Protein AF-0000000070933003 (afdb_homodimer)

Secondary structure (DSSP, 8-state):
--HHHHHT-HHHHHHHHHHHHHHHHHHH---HHHHHHHHHHHHHHHHHHHHHHHHTT---HHHHHHHHHHHHHHHHHHHHHH-TTTHHHHHHHHHHHHHHHHHHHGGGTT--TTS-HHHHHHHGGGG-SHHHHHHHHHHHHHHHHHHHHHTTSS-HHHHHHHHHHHHHHHHHHHHHHHHHHHHHHHHH--/--HHHHHT-HHHHHHHHHHHHHHHHHHH---HHHHHHHHHHHHHHHHHHHHHHHHTT---HHHHHHHHHHHHHHHHHHHHHH-TTTHHHHHHHHHHHHHHHHHHHGGGTT--TTS-HHHHHHHGGGG-SHHHHHHHHHHHHHHHHHHHHHTTSS-HHHHHHHHHHHHHHHHHHHHHHHHHHHHHHHHH--

Structure (mmCIF, N/CA/C/O backbone):
data_AF-0000000070933003-model_v1
#
loop_
_entity.id
_entity.type
_entity.pdbx_description
1 polymer 'Phosphatidylinositol synthase, putative'
#
loop_
_atom_site.group_PDB
_atom_site.id
_atom_site.type_symbol
_atom_site.label_atom_id
_atom_site.label_alt_id
_atom_site.label_comp_id
_atom_site.label_asym_id
_atom_site.label_entity_id
_atom_site.label_seq_id
_atom_site.pdbx_PDB_ins_code
_atom_site.Cartn_x
_atom_site.Cartn_y
_atom_site.Cartn_z
_atom_site.occupancy
_atom_site.B_iso_or_equiv
_atom_site.auth_seq_id
_atom_site.auth_comp_id
_atom_site.auth_asym_id
_atom_site.auth_atom_id
_atom_site.pdbx_PDB_model_num
ATOM 1 N N . MET A 1 1 ? -12.961 11.555 27.266 1 47.78 1 MET A N 1
ATOM 2 C CA . MET A 1 1 ? -13.016 10.125 26.969 1 47.78 1 MET A CA 1
ATOM 3 C C . MET A 1 1 ? -11.609 9.531 26.891 1 47.78 1 MET A C 1
ATOM 5 O O . MET A 1 1 ? -10.75 10.07 26.188 1 47.78 1 MET A O 1
ATOM 9 N N . SER A 1 2 ? -11.172 8.688 27.844 1 59.06 2 SER A N 1
ATOM 10 C CA . SER A 1 2 ? -9.805 8.203 27.984 1 59.06 2 SER A CA 1
ATOM 11 C C . SER A 1 2 ? -9.297 7.602 26.672 1 59.06 2 SER A C 1
ATOM 13 O O . SER A 1 2 ? -10.078 7.078 25.875 1 59.06 2 SER A O 1
ATOM 15 N N . ARG A 1 3 ? -8.094 7.934 26.094 1 63.53 3 ARG A N 1
ATOM 16 C CA . ARG A 1 3 ? -7.406 7.383 24.922 1 63.53 3 ARG A CA 1
ATOM 17 C C . ARG A 1 3 ? -7.715 5.898 24.766 1 63.53 3 ARG A C 1
ATOM 19 O O . ARG A 1 3 ? -7.969 5.43 23.656 1 63.53 3 ARG A O 1
ATOM 26 N N . LEU A 1 4 ? -7.719 5.266 25.938 1 71.38 4 LEU A N 1
ATOM 27 C CA . LEU A 1 4 ? -7.938 3.824 25.938 1 71.38 4 LEU A CA 1
ATOM 28 C C . LEU A 1 4 ? -9.383 3.494 25.578 1 71.38 4 LEU A C 1
ATOM 30 O O . LEU A 1 4 ? -9.664 2.43 25.031 1 71.38 4 LEU A O 1
ATOM 34 N N . GLY A 1 5 ? -10.078 4.461 25.703 1 86.94 5 GLY A N 1
ATOM 35 C CA . GLY A 1 5 ? -11.492 4.254 25.438 1 86.94 5 GLY A CA 1
ATOM 36 C C . GLY A 1 5 ? -11.805 4.141 23.969 1 86.94 5 GLY A C 1
ATOM 37 O O . GLY A 1 5 ? -12.625 3.312 23.562 1 86.94 5 GLY A O 1
ATOM 38 N N . VAL A 1 6 ? -11.078 4.746 23.109 1 93.06 6 VAL A N 1
ATOM 39 C CA . VAL A 1 6 ? -11.336 4.773 21.672 1 93.06 6 VAL A CA 1
ATOM 40 C C . VAL A 1 6 ? -11.039 3.404 21.062 1 93.06 6 VAL A C 1
ATOM 42 O O . VAL A 1 6 ? -11.75 2.939 20.172 1 93.06 6 VAL A O 1
ATOM 45 N N . PHE A 1 7 ? -10 2.729 21.594 1 95.12 7 PHE A N 1
ATOM 46 C CA . PHE A 1 7 ? -9.57 1.442 21.062 1 95.12 7 PHE A CA 1
ATOM 47 C C . PHE A 1 7 ? -10.648 0.386 21.25 1 95.12 7 PHE A C 1
ATOM 49 O O . PHE A 1 7 ? -10.648 -0.643 20.578 1 95.12 7 PHE A O 1
ATOM 56 N N . PHE A 1 8 ? -11.602 0.748 22.156 1 95.81 8 PHE A N 1
ATOM 57 C CA . PHE A 1 8 ? -12.617 -0.252 22.453 1 95.81 8 PHE A CA 1
ATOM 58 C C . PHE A 1 8 ? -13.992 0.211 21.984 1 95.81 8 PHE A C 1
ATOM 60 O O . PHE A 1 8 ? -15.008 -0.363 22.375 1 95.81 8 PHE A O 1
ATOM 67 N N . TYR A 1 9 ? -13.977 1.26 21.172 1 96.12 9 TYR A N 1
ATOM 68 C CA . TYR A 1 9 ? -15.219 1.628 20.5 1 96.12 9 TYR A CA 1
ATOM 69 C C . TYR A 1 9 ? -15.789 0.45 19.719 1 96.12 9 TYR A C 1
ATOM 71 O O . TYR A 1 9 ? -15.039 -0.365 19.172 1 96.12 9 TYR A O 1
ATOM 79 N N . VAL A 1 10 ? -17.047 0.381 19.656 1 96.62 10 VAL A N 1
ATOM 80 C CA . VAL A 1 10 ? -17.75 -0.721 19 1 96.62 10 VAL A CA 1
ATOM 81 C C . VAL A 1 10 ? -17.266 -0.858 17.562 1 96.62 10 VAL A C 1
ATOM 83 O O . VAL A 1 10 ? -16.891 -1.949 17.125 1 96.62 10 VAL A O 1
ATOM 86 N N . PRO A 1 11 ? -17.25 0.186 16.766 1 96.75 11 PRO A N 1
ATOM 87 C CA . PRO A 1 11 ? -16.766 0.044 15.383 1 96.75 11 PRO A CA 1
ATOM 88 C C . PRO A 1 11 ? -15.336 -0.489 15.305 1 96.75 11 PRO A C 1
ATOM 90 O O . PRO A 1 11 ? -15.008 -1.243 14.383 1 96.75 11 PRO A O 1
ATOM 93 N N . ASN A 1 12 ? -14.492 -0.089 16.25 1 97.56 12 ASN A N 1
ATOM 94 C CA . ASN A 1 12 ? -13.117 -0.574 16.25 1 97.56 12 ASN A CA 1
ATOM 95 C C . ASN A 1 12 ? -13.047 -2.064 16.562 1 97.56 12 ASN A C 1
ATOM 97 O O . ASN A 1 12 ? -12.242 -2.793 15.977 1 97.56 12 ASN A O 1
ATOM 101 N N . VAL A 1 13 ? -13.828 -2.486 17.469 1 97.81 13 VAL A N 1
ATOM 102 C CA . VAL A 1 13 ? -13.898 -3.904 17.812 1 97.81 13 VAL A CA 1
ATOM 103 C C . VAL A 1 13 ? -14.344 -4.707 16.578 1 97.81 13 VAL A C 1
ATOM 105 O O . VAL A 1 13 ? -13.82 -5.793 16.328 1 97.81 13 VAL A O 1
ATOM 108 N N . ILE A 1 14 ? -15.289 -4.199 15.867 1 98 14 ILE A N 1
ATOM 109 C CA . ILE A 1 14 ? -15.727 -4.844 14.641 1 98 14 ILE A CA 1
ATOM 110 C C . ILE A 1 14 ? -14.57 -4.895 13.641 1 98 14 ILE A C 1
ATOM 112 O O . ILE A 1 14 ? -14.383 -5.902 12.953 1 98 14 ILE A O 1
ATOM 116 N N . GLY A 1 15 ? -13.805 -3.83 13.594 1 97.94 15 GLY A N 1
ATOM 117 C CA . GLY A 1 15 ? -12.609 -3.83 12.766 1 97.94 15 GLY A CA 1
ATOM 118 C C . GLY A 1 15 ? -11.617 -4.914 13.148 1 97.94 15 GLY A C 1
ATOM 119 O O . GLY A 1 15 ? -11.086 -5.605 12.281 1 97.94 15 GLY A O 1
ATOM 120 N N . TYR A 1 16 ? -11.43 -5.02 14.469 1 98.12 16 TYR A N 1
ATOM 121 C CA . TYR A 1 16 ? -10.547 -6.078 14.945 1 98.12 16 TYR A CA 1
ATOM 122 C C . TYR A 1 16 ? -11.078 -7.453 14.555 1 98.12 16 TYR A C 1
ATOM 124 O O . TYR A 1 16 ? -10.312 -8.336 14.172 1 98.12 16 TYR A O 1
ATOM 132 N N . LEU A 1 17 ? -12.32 -7.598 14.656 1 98.06 17 LEU A N 1
ATOM 133 C CA . LEU A 1 17 ? -12.938 -8.859 14.258 1 98.06 17 LEU A CA 1
ATOM 134 C C . LEU A 1 17 ? -12.703 -9.141 12.781 1 98.06 17 LEU A C 1
ATOM 136 O O . LEU A 1 17 ? -12.398 -10.273 12.398 1 98.06 17 LEU A O 1
ATOM 140 N N . ARG A 1 18 ? -12.867 -8.117 11.945 1 98.25 18 ARG A N 1
ATOM 141 C CA . ARG A 1 18 ? -12.594 -8.273 10.523 1 98.25 18 ARG A CA 1
ATOM 142 C C . ARG A 1 18 ? -11.156 -8.734 10.281 1 98.25 18 ARG A C 1
ATOM 144 O O . ARG A 1 18 ? -10.914 -9.609 9.453 1 98.25 18 ARG A O 1
ATOM 151 N N . MET A 1 19 ? -10.234 -8.203 10.984 1 98.19 19 MET A N 1
ATOM 152 C CA . MET A 1 19 ? -8.836 -8.594 10.867 1 98.19 19 MET A CA 1
ATOM 153 C C . MET A 1 19 ? -8.648 -10.055 11.242 1 98.19 19 MET A C 1
ATOM 155 O O . MET A 1 19 ? -7.906 -10.781 10.57 1 98.19 19 MET A O 1
ATOM 159 N N . VAL A 1 20 ? -9.258 -10.453 12.273 1 98.06 20 VAL A N 1
ATOM 160 C CA . VAL A 1 20 ? -9.172 -11.836 12.734 1 98.06 20 VAL A CA 1
ATOM 161 C C . VAL A 1 20 ? -9.766 -12.773 11.68 1 98.06 20 VAL A C 1
ATOM 163 O O . VAL A 1 20 ? -9.195 -13.82 11.383 1 98.06 20 VAL A O 1
ATOM 166 N N . ILE A 1 21 ? -10.883 -12.445 11.148 1 98 21 ILE A N 1
ATOM 167 C CA . ILE A 1 21 ? -11.539 -13.25 10.125 1 98 21 ILE A CA 1
ATOM 168 C C . ILE A 1 21 ? -10.625 -13.391 8.914 1 98 21 ILE A C 1
ATOM 170 O O . ILE A 1 21 ? -10.438 -14.492 8.391 1 98 21 ILE A O 1
ATOM 174 N N . ILE A 1 22 ? -10.055 -12.297 8.5 1 97.44 22 ILE A N 1
ATOM 175 C CA . ILE A 1 22 ? -9.18 -12.312 7.34 1 97.44 22 ILE A CA 1
ATOM 176 C C . ILE A 1 22 ? -7.957 -13.18 7.625 1 97.44 22 ILE A C 1
ATOM 178 O O . ILE A 1 22 ? -7.547 -13.984 6.785 1 97.44 22 ILE A O 1
ATOM 182 N N . ALA A 1 23 ? -7.379 -13.016 8.812 1 97.5 23 ALA A N 1
ATOM 183 C CA . ALA A 1 23 ? -6.219 -13.812 9.188 1 97.5 23 ALA A CA 1
ATOM 184 C C . ALA A 1 23 ? -6.566 -15.305 9.219 1 97.5 23 ALA A C 1
ATOM 186 O O . ALA A 1 23 ? -5.82 -16.125 8.688 1 97.5 23 ALA A O 1
ATOM 187 N N . ALA A 1 24 ? -7.664 -15.625 9.781 1 97.19 24 ALA A N 1
ATOM 188 C CA . ALA A 1 24 ? -8.117 -17.016 9.836 1 97.19 24 ALA A CA 1
ATOM 189 C C . ALA A 1 24 ? -8.383 -17.562 8.438 1 97.19 24 ALA A C 1
ATOM 191 O O . ALA A 1 24 ? -8.008 -18.688 8.125 1 97.19 24 ALA A O 1
ATOM 192 N N . ASP A 1 25 ? -9.055 -16.734 7.707 1 96.44 25 ASP A N 1
ATOM 193 C CA . ASP A 1 25 ? -9.336 -17.094 6.316 1 96.44 25 ASP A CA 1
ATOM 194 C C . ASP A 1 25 ? -8.055 -17.438 5.566 1 96.44 25 ASP A C 1
ATOM 196 O O . ASP A 1 25 ? -7.969 -18.484 4.918 1 96.44 25 ASP A O 1
ATOM 200 N N . TRP A 1 26 ? -7.074 -16.703 5.77 1 96.06 26 TRP A N 1
ATOM 201 C CA . TRP A 1 26 ? -5.836 -16.797 5.004 1 96.06 26 TRP A CA 1
ATOM 202 C C . TRP A 1 26 ? -4.969 -17.938 5.523 1 96.06 26 TRP A C 1
ATOM 204 O O . TRP A 1 26 ? -4.285 -18.609 4.746 1 96.06 26 TRP A O 1
ATOM 214 N N . LEU A 1 27 ? -4.961 -18.234 6.832 1 95.81 27 LEU A N 1
ATOM 215 C CA . LEU A 1 27 ? -4.004 -19.156 7.434 1 95.81 27 LEU A CA 1
ATOM 216 C C . LEU A 1 27 ? -4.613 -20.547 7.59 1 95.81 27 LEU A C 1
ATOM 218 O O . LEU A 1 27 ? -3.896 -21.547 7.574 1 95.81 27 LEU A O 1
ATOM 222 N N . LEU A 1 28 ? -5.922 -20.609 7.676 1 95.44 28 LEU A N 1
ATOM 223 C CA . LEU A 1 28 ? -6.504 -21.859 8.141 1 95.44 28 LEU A CA 1
ATOM 224 C C . LEU A 1 28 ? -7.445 -22.453 7.09 1 95.44 28 LEU A C 1
ATOM 226 O O . LEU A 1 28 ? -7.641 -23.672 7.031 1 95.44 28 LEU A O 1
ATOM 230 N N . VAL A 1 29 ? -8.039 -21.609 6.305 1 93.81 29 VAL A N 1
ATOM 231 C CA . VAL A 1 29 ? -9.062 -22.094 5.379 1 93.81 29 VAL A CA 1
ATOM 232 C C . VAL A 1 29 ? -8.398 -22.578 4.09 1 93.81 29 VAL A C 1
ATOM 234 O O . VAL A 1 29 ? -7.648 -21.844 3.449 1 93.81 29 VAL A O 1
ATOM 237 N N . LYS A 1 30 ? -8.719 -23.828 3.744 1 94.56 30 LYS A N 1
ATOM 238 C CA . LYS A 1 30 ? -8.164 -24.422 2.531 1 94.56 30 LYS A CA 1
ATOM 239 C C . LYS A 1 30 ? -9.219 -24.516 1.435 1 94.56 30 LYS A C 1
ATOM 241 O O . LYS A 1 30 ? -8.898 -24.438 0.247 1 94.56 30 LYS A O 1
ATOM 246 N N . ASP A 1 31 ? -10.516 -24.594 1.855 1 97.12 31 ASP A N 1
ATOM 247 C CA . ASP A 1 31 ? -11.633 -24.703 0.917 1 97.12 31 ASP A CA 1
ATOM 248 C C . ASP A 1 31 ? -11.93 -23.344 0.27 1 97.12 31 ASP A C 1
ATOM 250 O O . ASP A 1 31 ? -12.156 -22.359 0.966 1 97.12 31 ASP A O 1
ATOM 254 N N . ASP A 1 32 ? -11.969 -23.344 -1.069 1 97.44 32 ASP A N 1
ATOM 255 C CA . ASP A 1 32 ? -12.133 -22.094 -1.814 1 97.44 32 ASP A CA 1
ATOM 256 C C . ASP A 1 32 ? -13.484 -21.453 -1.528 1 97.44 32 ASP A C 1
ATOM 258 O O . ASP A 1 32 ? -13.602 -20.234 -1.468 1 97.44 32 ASP A O 1
ATOM 262 N N . VAL A 1 33 ? -14.508 -22.25 -1.438 1 97.88 33 VAL A N 1
ATOM 263 C CA . VAL A 1 33 ? -15.844 -21.719 -1.194 1 97.88 33 VAL A CA 1
ATOM 264 C C . VAL A 1 33 ? -15.883 -21.016 0.162 1 97.88 33 VAL A C 1
ATOM 266 O O . VAL A 1 33 ? -16.344 -19.875 0.267 1 97.88 33 VAL A O 1
ATOM 269 N N . TRP A 1 34 ? -15.375 -21.672 1.147 1 97.81 34 TRP A N 1
ATOM 270 C CA . TRP A 1 34 ? -15.367 -21.078 2.48 1 97.81 34 TRP A CA 1
ATOM 271 C C . TRP A 1 34 ? -14.461 -19.844 2.523 1 97.81 34 TRP A C 1
ATOM 273 O O . TRP A 1 34 ? -14.75 -18.891 3.24 1 97.81 34 TRP A O 1
ATOM 283 N N . PHE A 1 35 ? -13.367 -19.922 1.818 1 98.12 35 PHE A N 1
ATOM 284 C CA . PHE A 1 35 ? -12.5 -18.75 1.7 1 98.12 35 PHE A CA 1
ATOM 285 C C . PHE A 1 35 ? -13.273 -17.562 1.153 1 98.12 35 PHE A C 1
ATOM 287 O O . PHE A 1 35 ? -13.234 -16.469 1.731 1 98.12 35 PHE A O 1
ATOM 294 N N . ALA A 1 36 ? -13.977 -17.781 0.109 1 98.12 36 ALA A N 1
ATOM 295 C CA . ALA A 1 36 ? -14.742 -16.719 -0.529 1 98.12 36 ALA A CA 1
ATOM 296 C C . ALA A 1 36 ? -15.828 -16.188 0.405 1 98.12 36 ALA A C 1
ATOM 298 O O . ALA A 1 36 ? -16.047 -14.969 0.488 1 98.12 36 ALA A O 1
ATOM 299 N N . VAL A 1 37 ? -16.469 -17.047 1.08 1 97.81 37 VAL A N 1
ATOM 300 C CA . VAL A 1 37 ? -17.562 -16.672 1.973 1 97.81 37 VAL A CA 1
ATOM 301 C C . VAL A 1 37 ? -17.016 -15.82 3.121 1 97.81 37 VAL A C 1
ATOM 303 O O . VAL A 1 37 ? -17.578 -14.766 3.438 1 97.81 37 VAL A O 1
ATOM 306 N N . LEU A 1 38 ? -15.961 -16.281 3.721 1 97.75 38 LEU A N 1
ATOM 307 C CA . LEU A 1 38 ? -15.391 -15.555 4.848 1 97.75 38 LEU A CA 1
ATOM 308 C C . LEU A 1 38 ? -14.891 -14.18 4.406 1 97.75 38 LEU A C 1
ATOM 310 O O . LEU A 1 38 ? -15.062 -13.188 5.129 1 97.75 38 LEU A O 1
ATOM 314 N N . PHE A 1 39 ? -14.25 -14.172 3.262 1 97.75 39 PHE A N 1
ATOM 315 C CA . PHE A 1 39 ? -13.812 -12.875 2.752 1 97.75 39 PHE A CA 1
ATOM 316 C C . PHE A 1 39 ? -15 -11.953 2.531 1 97.75 39 PHE A C 1
ATOM 318 O O . PHE A 1 39 ? -14.961 -10.773 2.904 1 97.75 39 PHE A O 1
ATOM 325 N N . PHE A 1 40 ? -16.016 -12.492 1.953 1 97.31 40 PHE A N 1
ATOM 326 C CA . PHE A 1 40 ? -17.25 -11.734 1.702 1 97.31 40 PHE A CA 1
ATOM 327 C C . PHE A 1 40 ? -17.828 -11.203 3.006 1 97.31 40 PHE A C 1
ATOM 329 O O . PHE A 1 40 ? -18.203 -10.031 3.084 1 97.31 40 PHE A O 1
ATOM 336 N N . VAL A 1 41 ? -17.875 -12.016 3.988 1 97.25 41 VAL A N 1
ATOM 337 C CA . VAL A 1 41 ? -18.391 -11.633 5.297 1 97.25 41 VAL A CA 1
ATOM 338 C C . VAL A 1 41 ? -17.547 -10.508 5.879 1 97.25 41 VAL A C 1
ATOM 340 O O . VAL A 1 41 ? -18.078 -9.547 6.445 1 97.25 41 VAL A O 1
ATOM 343 N N . SER A 1 42 ? -16.281 -10.633 5.773 1 96.94 42 SER A N 1
ATOM 344 C CA . SER A 1 42 ? -15.383 -9.602 6.297 1 96.94 42 SER A CA 1
ATOM 345 C C . SER A 1 42 ? -15.656 -8.25 5.637 1 96.94 42 SER A C 1
ATOM 347 O O . SER A 1 42 ? -15.617 -7.211 6.297 1 96.94 42 SER A O 1
ATOM 349 N N . VAL A 1 43 ? -15.93 -8.266 4.367 1 95.5 43 VAL A N 1
ATOM 350 C CA . VAL A 1 43 ? -16.203 -7.031 3.637 1 95.5 43 VAL A CA 1
ATOM 351 C C . VAL A 1 43 ? -17.547 -6.449 4.098 1 95.5 43 VAL A C 1
ATOM 353 O O . VAL A 1 43 ? -17.672 -5.234 4.258 1 95.5 43 VAL A O 1
ATOM 356 N N . LEU A 1 44 ? -18.484 -7.266 4.312 1 94.81 44 LEU A N 1
ATOM 357 C CA . LEU A 1 44 ? -19.797 -6.805 4.766 1 94.81 44 LEU A CA 1
ATOM 358 C C . LEU A 1 44 ? -19.703 -6.156 6.145 1 94.81 44 LEU A C 1
ATOM 360 O O . LEU A 1 44 ? -20.406 -5.184 6.426 1 94.81 44 LEU A O 1
ATOM 364 N N . LEU A 1 45 ? -18.859 -6.723 6.953 1 95.94 45 LEU A N 1
ATOM 365 C CA . LEU A 1 45 ? -18.672 -6.188 8.297 1 95.94 45 LEU A CA 1
ATOM 366 C C . LEU A 1 45 ? -18.125 -4.762 8.242 1 95.94 45 LEU A C 1
ATOM 368 O O . LEU A 1 45 ? -18.25 -4.012 9.211 1 95.94 45 LEU A O 1
ATOM 372 N N . ASP A 1 46 ? -17.469 -4.406 7.152 1 94.5 46 ASP A N 1
ATOM 373 C CA . ASP A 1 46 ? -17.031 -3.029 6.949 1 94.5 46 ASP A CA 1
ATOM 374 C C . ASP A 1 46 ? -18.203 -2.061 6.973 1 94.5 46 ASP A C 1
ATOM 376 O O . ASP A 1 46 ? -18.125 -0.984 7.566 1 94.5 46 ASP A O 1
ATOM 380 N N . GLY A 1 47 ? -19.312 -2.432 6.355 1 92.31 47 GLY A N 1
ATOM 381 C CA . GLY A 1 47 ? -20.531 -1.624 6.395 1 92.31 47 GLY A CA 1
ATOM 382 C C . GLY A 1 47 ? -21.125 -1.524 7.781 1 92.31 47 GLY A C 1
ATOM 383 O O . GLY A 1 47 ? -21.656 -0.475 8.164 1 92.31 47 GLY A O 1
ATOM 384 N N . VAL A 1 48 ? -20.969 -2.562 8.508 1 94.5 48 VAL A N 1
ATOM 385 C CA . VAL A 1 48 ? -21.531 -2.619 9.852 1 94.5 48 VAL A CA 1
ATOM 386 C C . VAL A 1 48 ? -20.75 -1.703 10.781 1 94.5 48 VAL A C 1
ATOM 388 O O . VAL A 1 48 ? -21.328 -0.991 11.602 1 94.5 48 VAL A O 1
ATOM 391 N N . ASP A 1 49 ? -19.469 -1.748 10.633 1 93.62 49 ASP A N 1
ATOM 392 C CA . ASP A 1 49 ? -18.688 -0.911 11.547 1 93.62 49 ASP A CA 1
ATOM 393 C C . ASP A 1 49 ? -18.891 0.571 11.234 1 93.62 49 ASP A C 1
ATOM 395 O O . ASP A 1 49 ? -18.828 1.412 12.133 1 93.62 49 ASP A O 1
ATOM 399 N N . GLY A 1 50 ? -19.062 0.875 9.977 1 90.75 50 GLY A N 1
ATOM 400 C CA . GLY A 1 50 ? -19.422 2.244 9.648 1 90.75 50 GLY A CA 1
ATOM 401 C C . GLY A 1 50 ? -20.75 2.674 10.234 1 90.75 50 GLY A C 1
ATOM 402 O O . GLY A 1 50 ? -20.875 3.781 10.758 1 90.75 50 GLY A O 1
ATOM 403 N N . TRP A 1 51 ? -21.656 1.789 10.086 1 92.62 51 TRP A N 1
ATOM 404 C CA . TRP A 1 51 ? -22.969 2.061 10.664 1 92.62 51 TRP A CA 1
ATOM 405 C C . TRP A 1 51 ? -22.875 2.23 12.172 1 92.62 51 TRP A C 1
ATOM 407 O O . TRP A 1 51 ? -23.453 3.158 12.742 1 92.62 51 TRP A O 1
ATOM 417 N N . ALA A 1 52 ? -22.172 1.366 12.82 1 94.94 52 ALA A N 1
ATOM 418 C CA . ALA A 1 52 ? -22.016 1.401 14.273 1 94.94 52 ALA A CA 1
ATOM 419 C C . ALA A 1 52 ? -21.344 2.697 14.719 1 94.94 52 ALA A C 1
ATOM 421 O O . ALA A 1 52 ? -21.719 3.273 15.742 1 94.94 52 ALA A O 1
ATOM 422 N N . ALA A 1 53 ? -20.328 3.135 13.984 1 93.19 53 ALA A N 1
ATOM 423 C CA . ALA A 1 53 ? -19.625 4.375 14.312 1 93.19 53 ALA A CA 1
ATOM 424 C C . ALA A 1 53 ? -20.594 5.555 14.367 1 93.19 53 ALA A C 1
ATOM 426 O O . ALA A 1 53 ? -20.547 6.363 15.297 1 93.19 53 ALA A O 1
ATOM 427 N N . ARG A 1 54 ? -21.484 5.598 13.406 1 92.06 54 ARG A N 1
ATOM 428 C CA . ARG A 1 54 ? -22.453 6.695 13.328 1 92.06 54 ARG A CA 1
ATOM 429 C C . ARG A 1 54 ? -23.562 6.527 14.352 1 92.06 54 ARG A C 1
ATOM 431 O O . ARG A 1 54 ? -23.938 7.484 15.031 1 92.06 54 ARG A O 1
ATOM 438 N N . HIS A 1 55 ? -24.031 5.359 14.469 1 95.38 55 HIS A N 1
ATOM 439 C CA . HIS A 1 55 ? -25.156 5.078 15.352 1 95.38 55 HIS A CA 1
ATOM 440 C C . HIS A 1 55 ? -24.797 5.348 16.812 1 95.38 55 HIS A C 1
ATOM 442 O O . HIS A 1 55 ? -25.594 5.922 17.547 1 95.38 55 HIS A O 1
ATOM 448 N N . PHE A 1 56 ? -23.609 4.98 17.234 1 96.25 56 PHE A N 1
ATOM 449 C CA . PHE A 1 56 ? -23.188 5.133 18.625 1 96.25 56 PHE A CA 1
ATOM 450 C C . PHE A 1 56 ? -22.391 6.418 18.812 1 96.25 56 PHE A C 1
ATOM 452 O O . PHE A 1 56 ? -21.875 6.68 19.906 1 96.25 56 PHE A O 1
ATOM 459 N N . ARG A 1 57 ? -22.25 7.223 17.766 1 95.56 57 ARG A N 1
ATOM 460 C CA . ARG A 1 57 ? -21.484 8.469 17.797 1 95.56 57 ARG A CA 1
ATOM 461 C C . ARG A 1 57 ? -20.047 8.227 18.25 1 95.56 57 ARG A C 1
ATOM 463 O O . ARG A 1 57 ? -19.531 8.945 19.109 1 95.56 57 ARG A O 1
ATOM 470 N N . GLN A 1 58 ? -19.516 7.168 17.781 1 95.12 58 GLN A N 1
ATOM 471 C CA . GLN A 1 58 ? -18.156 6.766 18.094 1 95.12 58 GLN A CA 1
ATOM 472 C C . GLN A 1 58 ? -17.234 6.934 16.891 1 95.12 58 GLN A C 1
ATOM 474 O O . GLN A 1 58 ? -16.469 6.027 16.547 1 95.12 58 GLN A O 1
ATOM 479 N N . VAL A 1 59 ? -17.375 8.086 16.219 1 92.69 59 VAL A N 1
ATOM 480 C CA . VAL A 1 59 ? -16.516 8.406 15.086 1 92.69 59 VAL A CA 1
ATOM 481 C C . VAL A 1 59 ? -15.18 8.953 15.594 1 92.69 59 VAL A C 1
ATOM 483 O O . VAL A 1 59 ? -15.156 9.844 16.438 1 92.69 59 VAL A O 1
ATOM 486 N N . SER A 1 60 ? -14.078 8.344 15.18 1 94.06 60 SER A N 1
ATOM 487 C CA . SER A 1 60 ? -12.758 8.758 15.625 1 94.06 60 SER A CA 1
ATOM 488 C C . SER A 1 60 ? -11.742 8.695 14.484 1 94.06 60 SER A C 1
ATOM 490 O O . SER A 1 60 ? -11.977 8.031 13.477 1 94.06 60 SER A O 1
ATOM 492 N N . ALA A 1 61 ? -10.641 9.414 14.656 1 95.5 61 ALA A N 1
ATOM 493 C CA . ALA A 1 61 ? -9.562 9.391 13.672 1 95.5 61 ALA A CA 1
ATOM 494 C C . ALA A 1 61 ? -8.922 8.008 13.594 1 95.5 61 ALA A C 1
ATOM 496 O O . ALA A 1 61 ? -8.594 7.535 12.5 1 95.5 61 ALA A O 1
ATOM 497 N N . PHE A 1 62 ? -8.742 7.391 14.719 1 96.44 62 PHE A N 1
ATOM 498 C CA . PHE A 1 62 ? -8.172 6.047 14.742 1 96.44 62 PHE A CA 1
ATOM 499 C C . PHE A 1 62 ? -9.055 5.07 13.977 1 96.44 62 PHE A C 1
ATOM 501 O O . PHE A 1 62 ? -8.562 4.293 13.156 1 96.44 62 PHE A O 1
ATOM 508 N N . GLY A 1 63 ? -10.297 5.129 14.32 1 95.25 63 GLY A N 1
ATOM 509 C CA . GLY A 1 63 ? -11.227 4.234 13.648 1 95.25 63 GLY A CA 1
ATOM 510 C C . GLY A 1 63 ? -11.258 4.422 12.141 1 95.25 63 GLY A C 1
ATOM 511 O O . GLY A 1 63 ? -11.336 3.447 11.391 1 95.25 63 GLY A O 1
ATOM 512 N N . ALA A 1 64 ? -11.203 5.645 11.688 1 94.56 64 ALA A N 1
ATOM 513 C CA . ALA A 1 64 ? -11.195 5.949 10.258 1 94.56 64 ALA A CA 1
ATOM 514 C C . ALA A 1 64 ? -9.953 5.367 9.586 1 94.56 64 ALA A C 1
ATOM 516 O O . ALA A 1 64 ? -10.047 4.758 8.516 1 94.56 64 ALA A O 1
ATOM 517 N N . LEU A 1 65 ? -8.867 5.543 10.211 1 96.62 65 LEU A N 1
ATOM 518 C CA . LEU A 1 65 ? -7.621 4.996 9.68 1 96.62 65 LEU A CA 1
ATOM 519 C C . LEU A 1 65 ? -7.648 3.473 9.688 1 96.62 65 LEU A C 1
ATOM 521 O O . LEU A 1 65 ? -7.262 2.834 8.711 1 96.62 65 LEU A O 1
ATOM 525 N N . LEU A 1 66 ? -8.078 2.908 10.797 1 96.81 66 LEU A N 1
ATOM 526 C CA . LEU A 1 66 ? -8.148 1.459 10.945 1 96.81 66 LEU A CA 1
ATOM 527 C C . LEU A 1 66 ? -9.016 0.844 9.852 1 96.81 66 LEU A C 1
ATOM 529 O O . LEU A 1 66 ? -8.617 -0.138 9.219 1 96.81 66 LEU A O 1
ATOM 533 N N . ASP A 1 67 ? -10.102 1.478 9.641 1 96 67 ASP A N 1
ATOM 534 C CA . ASP A 1 67 ? -11.078 0.985 8.672 1 96 67 ASP A CA 1
ATOM 535 C C . ASP A 1 67 ? -10.461 0.904 7.273 1 96 67 ASP A C 1
ATOM 537 O O . ASP A 1 67 ? -10.492 -0.153 6.641 1 96 67 ASP A O 1
ATOM 541 N N . VAL A 1 68 ? -9.875 1.917 6.859 1 96.5 68 VAL A N 1
ATOM 542 C CA . VAL A 1 68 ? -9.336 1.977 5.504 1 96.5 68 VAL A CA 1
ATOM 543 C C . VAL A 1 68 ? -8.117 1.062 5.391 1 96.5 68 VAL A C 1
ATOM 545 O O . VAL A 1 68 ? -7.914 0.417 4.359 1 96.5 68 VAL A O 1
ATOM 548 N N . THR A 1 69 ? -7.32 0.961 6.402 1 97.94 69 THR A N 1
ATOM 549 C CA . THR A 1 69 ? -6.129 0.119 6.391 1 97.94 69 THR A CA 1
ATOM 550 C C . THR A 1 69 ? -6.512 -1.354 6.262 1 97.94 69 THR A C 1
ATOM 552 O O . THR A 1 69 ? -5.883 -2.1 5.508 1 97.94 69 THR A O 1
ATOM 555 N N . ILE A 1 70 ? -7.508 -1.742 6.992 1 98.12 70 ILE A N 1
ATOM 556 C CA . ILE A 1 70 ? -7.969 -3.125 6.918 1 98.12 70 ILE A CA 1
ATOM 557 C C . ILE A 1 70 ? -8.477 -3.424 5.512 1 98.12 70 ILE A C 1
ATOM 559 O O . ILE A 1 70 ? -8.148 -4.465 4.934 1 98.12 70 ILE A O 1
ATOM 563 N N . ASP A 1 71 ? -9.227 -2.498 4.965 1 97.81 71 ASP A N 1
ATOM 564 C CA . ASP A 1 71 ? -9.781 -2.686 3.629 1 97.81 71 ASP A CA 1
ATOM 565 C C . ASP A 1 71 ? -8.68 -2.799 2.58 1 97.81 71 ASP A C 1
ATOM 567 O O . ASP A 1 71 ? -8.68 -3.725 1.767 1 97.81 71 ASP A O 1
ATOM 571 N N . LEU A 1 72 ? -7.762 -1.879 2.639 1 98.38 72 LEU A N 1
ATOM 572 C CA . LEU A 1 72 ? -6.676 -1.858 1.666 1 98.38 72 LEU A CA 1
ATOM 573 C C . LEU A 1 72 ? -5.781 -3.084 1.823 1 98.38 72 LEU A C 1
ATOM 575 O O . LEU A 1 72 ? -5.348 -3.672 0.83 1 98.38 72 LEU A O 1
ATOM 579 N N . GLY A 1 73 ? -5.5 -3.441 3.051 1 98.38 73 GLY A N 1
ATOM 580 C CA . GLY A 1 73 ? -4.684 -4.617 3.303 1 98.38 73 GLY A CA 1
ATOM 581 C C . GLY A 1 73 ? -5.324 -5.902 2.818 1 98.38 73 GLY A C 1
ATOM 582 O O . GLY A 1 73 ? -4.672 -6.719 2.158 1 98.38 73 GLY A O 1
ATOM 583 N N . ALA A 1 74 ? -6.547 -6.09 3.162 1 98.12 74 ALA A N 1
ATOM 584 C CA . ALA A 1 74 ? -7.262 -7.293 2.752 1 98.12 74 ALA A CA 1
ATOM 585 C C . ALA A 1 74 ? -7.332 -7.398 1.23 1 98.12 74 ALA A C 1
ATOM 587 O O . ALA A 1 74 ? -7.113 -8.477 0.665 1 98.12 74 ALA A O 1
ATOM 588 N N . ARG A 1 75 ? -7.617 -6.289 0.606 1 98.12 75 ARG A N 1
ATOM 589 C CA . ARG A 1 75 ? -7.707 -6.297 -0.851 1 98.12 75 ARG A CA 1
ATOM 590 C C . ARG A 1 75 ? -6.336 -6.523 -1.482 1 98.12 75 ARG A C 1
ATOM 592 O O . ARG A 1 75 ? -6.227 -7.211 -2.502 1 98.12 75 ARG A O 1
ATOM 599 N N . ALA A 1 76 ? -5.316 -5.934 -0.892 1 98.56 76 ALA A N 1
ATOM 600 C CA . ALA A 1 76 ? -3.965 -6.168 -1.397 1 98.56 76 ALA A CA 1
ATOM 601 C C . ALA A 1 76 ? -3.611 -7.652 -1.356 1 98.56 76 ALA A C 1
ATOM 603 O O . ALA A 1 76 ? -3.02 -8.18 -2.299 1 98.56 76 ALA A O 1
ATOM 604 N N . MET A 1 77 ? -3.955 -8.258 -0.294 1 98.25 77 MET A N 1
ATOM 605 C CA . MET A 1 77 ? -3.697 -9.688 -0.151 1 98.25 77 MET A CA 1
ATOM 606 C C . MET A 1 77 ? -4.473 -10.484 -1.194 1 98.25 77 MET A C 1
ATOM 608 O O . MET A 1 77 ? -3.922 -11.391 -1.822 1 98.25 77 MET A O 1
ATOM 612 N N . LEU A 1 78 ? -5.676 -10.109 -1.383 1 98.31 78 LEU A N 1
ATOM 613 C CA . LEU A 1 78 ? -6.492 -10.852 -2.338 1 98.31 78 LEU A CA 1
ATOM 614 C C . LEU A 1 78 ? -6.016 -10.609 -3.766 1 98.31 78 LEU A C 1
ATOM 616 O O . LEU A 1 78 ? -5.953 -11.539 -4.57 1 98.31 78 LEU A O 1
ATOM 620 N N . TRP A 1 79 ? -5.672 -9.391 -4.113 1 98.38 79 TRP A N 1
ATOM 621 C CA . TRP A 1 79 ? -5.121 -9.078 -5.43 1 98.38 79 TRP A CA 1
ATOM 622 C C . TRP A 1 79 ? -3.865 -9.898 -5.699 1 98.38 79 TRP A C 1
ATOM 624 O O . TRP A 1 79 ? -3.693 -10.438 -6.797 1 98.38 79 TRP A O 1
ATOM 634 N N . SER A 1 80 ? -3.012 -9.945 -4.68 1 97.62 80 SER A N 1
ATOM 635 C CA . SER A 1 80 ? -1.775 -10.703 -4.82 1 97.62 80 SER A CA 1
ATOM 636 C C . SER A 1 80 ? -2.061 -12.18 -5.082 1 97.62 80 SER A C 1
ATOM 638 O O . SER A 1 80 ? -1.318 -12.844 -5.809 1 97.62 80 SER A O 1
ATOM 640 N N . LEU A 1 81 ? -3.107 -12.664 -4.539 1 96.19 81 LEU A N 1
ATOM 641 C CA . LEU A 1 81 ? -3.459 -14.07 -4.684 1 96.19 81 LEU A CA 1
ATOM 642 C C . LEU A 1 81 ? -4.047 -14.352 -6.062 1 96.19 81 LEU A C 1
ATOM 644 O O . LEU A 1 81 ? -3.67 -15.32 -6.719 1 96.19 81 LEU A O 1
ATOM 648 N N . VAL A 1 82 ? -4.934 -13.508 -6.539 1 96.19 82 VAL A N 1
ATOM 649 C CA . VAL A 1 82 ? -5.691 -13.812 -7.75 1 96.19 82 VAL A CA 1
ATOM 650 C C . VAL A 1 82 ? -4.902 -13.375 -8.984 1 96.19 82 VAL A C 1
ATOM 652 O O . VAL A 1 82 ? -5.086 -13.922 -10.07 1 96.19 82 VAL A O 1
ATOM 655 N N . TRP A 1 83 ? -4.16 -12.352 -8.828 1 96.5 83 TRP A N 1
ATOM 656 C CA . TRP A 1 83 ? -3.373 -11.836 -9.938 1 96.5 83 TRP A CA 1
ATOM 657 C C . TRP A 1 83 ? -1.952 -11.5 -9.5 1 96.5 83 TRP A C 1
ATOM 659 O O . TRP A 1 83 ? -1.569 -10.328 -9.453 1 96.5 83 TRP A O 1
ATOM 669 N N . PRO A 1 84 ? -1.122 -12.516 -9.344 1 95.5 84 PRO A N 1
ATOM 670 C CA . PRO A 1 84 ? 0.213 -12.336 -8.766 1 95.5 84 PRO A CA 1
ATOM 671 C C . PRO A 1 84 ? 1.066 -11.344 -9.555 1 95.5 84 PRO A C 1
ATOM 673 O O . PRO A 1 84 ? 1.827 -10.57 -8.961 1 95.5 84 PRO A O 1
ATOM 676 N N . ARG A 1 85 ? 0.89 -11.289 -10.828 1 93.81 85 ARG A N 1
ATOM 677 C CA . ARG A 1 85 ? 1.753 -10.453 -11.656 1 93.81 85 ARG A CA 1
ATOM 678 C C . ARG A 1 85 ? 1.363 -8.977 -11.531 1 93.81 85 ARG A C 1
ATOM 680 O O . ARG A 1 85 ? 2.227 -8.102 -11.57 1 93.81 85 ARG A O 1
ATOM 687 N N . PHE A 1 86 ? 0.054 -8.703 -11.266 1 95.38 86 PHE A N 1
ATOM 688 C CA . PHE A 1 86 ? -0.364 -7.309 -11.375 1 95.38 86 PHE A CA 1
ATOM 689 C C . PHE A 1 86 ? -1.032 -6.844 -10.086 1 95.38 86 PHE A C 1
ATOM 691 O O . PHE A 1 86 ? -1.302 -5.656 -9.914 1 95.38 86 PHE A O 1
ATOM 698 N N . GLY A 1 87 ? -1.261 -7.816 -9.227 1 97.12 87 GLY A N 1
ATOM 699 C CA . GLY A 1 87 ? -1.951 -7.48 -7.996 1 97.12 87 GLY A CA 1
ATOM 700 C C . GLY A 1 87 ? -1.23 -6.43 -7.172 1 97.12 87 GLY A C 1
ATOM 701 O O . GLY A 1 87 ? -1.861 -5.523 -6.625 1 97.12 87 GLY A O 1
ATOM 702 N N . GLY A 1 88 ? 0.1 -6.582 -7.086 1 97.75 88 GLY A N 1
ATOM 703 C CA . GLY A 1 88 ? 0.882 -5.609 -6.344 1 97.75 88 GLY A CA 1
ATOM 704 C C . GLY A 1 88 ? 0.787 -4.207 -6.91 1 97.75 88 GLY A C 1
ATOM 705 O O . GLY A 1 88 ? 0.816 -3.227 -6.164 1 97.75 88 GLY A O 1
ATOM 706 N N . PHE A 1 89 ? 0.68 -4.113 -8.211 1 97.94 89 PHE A N 1
ATOM 707 C CA . PHE A 1 89 ? 0.566 -2.822 -8.875 1 97.94 89 PHE A CA 1
ATOM 708 C C . PHE A 1 89 ? -0.762 -2.154 -8.531 1 97.94 89 PHE A C 1
ATOM 710 O O . PHE A 1 89 ? -0.795 -0.982 -8.156 1 97.94 89 PHE A O 1
ATOM 717 N N . ILE A 1 90 ? -1.817 -2.885 -8.641 1 98.06 90 ILE A N 1
ATOM 718 C CA . ILE A 1 90 ? -3.154 -2.359 -8.383 1 98.06 90 ILE A CA 1
ATOM 719 C C . ILE A 1 90 ? -3.262 -1.906 -6.93 1 98.06 90 ILE A C 1
ATOM 721 O O . ILE A 1 90 ? -3.727 -0.798 -6.648 1 98.06 90 ILE A O 1
ATOM 725 N N . SER A 1 91 ? -2.84 -2.758 -6.047 1 98.12 91 SER A N 1
ATOM 726 C CA . SER A 1 91 ? -2.904 -2.426 -4.629 1 98.12 91 SER A CA 1
ATOM 727 C C . SER A 1 91 ? -2.066 -1.191 -4.312 1 98.12 91 SER A C 1
ATOM 729 O O . SER A 1 91 ? -2.438 -0.385 -3.455 1 98.12 91 SER A O 1
ATOM 731 N N . SER A 1 92 ? -0.951 -1.017 -4.965 1 98.69 92 SER A N 1
ATOM 732 C CA . SER A 1 92 ? -0.09 0.135 -4.723 1 98.69 92 SER A CA 1
ATOM 733 C C . SER A 1 92 ? -0.771 1.434 -5.141 1 98.69 92 SER A C 1
ATOM 735 O O . SER A 1 92 ? -0.632 2.459 -4.473 1 98.69 92 SER A O 1
ATOM 737 N N . ILE A 1 93 ? -1.467 1.373 -6.23 1 98.5 93 ILE A N 1
ATOM 738 C CA . ILE A 1 93 ? -2.201 2.557 -6.664 1 98.5 93 ILE A CA 1
ATOM 739 C C . ILE A 1 93 ? -3.23 2.943 -5.605 1 98.5 93 ILE A C 1
ATOM 741 O O . ILE A 1 93 ? -3.391 4.125 -5.289 1 98.5 93 ILE A O 1
ATOM 745 N N . GLU A 1 94 ? -3.883 1.979 -5.094 1 98.56 94 GLU A N 1
ATOM 746 C CA . GLU A 1 94 ? -4.879 2.246 -4.059 1 98.56 94 GLU A CA 1
ATOM 747 C C . GLU A 1 94 ? -4.234 2.871 -2.824 1 98.56 94 GLU A C 1
ATOM 749 O O . GLU A 1 94 ? -4.762 3.838 -2.266 1 98.56 94 GLU A O 1
ATOM 754 N N . TRP A 1 95 ? -3.074 2.342 -2.436 1 98.69 95 TRP A N 1
ATOM 755 C CA . TRP A 1 95 ? -2.377 2.85 -1.259 1 98.69 95 TRP A CA 1
ATOM 756 C C . TRP A 1 95 ? -1.906 4.281 -1.483 1 98.69 95 TRP A C 1
ATOM 758 O O . TRP A 1 95 ? -2.039 5.133 -0.599 1 98.69 95 TRP A O 1
ATOM 768 N N . VAL A 1 96 ? -1.375 4.566 -2.672 1 98.69 96 VAL A N 1
ATOM 769 C CA . VAL A 1 96 ? -0.885 5.906 -2.98 1 98.69 96 VAL A CA 1
ATOM 770 C C . VAL A 1 96 ? -2.051 6.891 -2.99 1 98.69 96 VAL A C 1
ATOM 772 O O . VAL A 1 96 ? -1.93 8.008 -2.484 1 98.69 96 VAL A O 1
ATOM 775 N N . GLY A 1 97 ? -3.115 6.465 -3.625 1 98.38 97 GLY A N 1
ATOM 776 C CA . GLY A 1 97 ? -4.297 7.316 -3.633 1 98.38 97 GLY A CA 1
ATOM 777 C C . GLY A 1 97 ? -4.77 7.688 -2.242 1 98.38 97 GLY A C 1
ATOM 778 O O . GLY A 1 97 ? -5.043 8.859 -1.966 1 98.38 97 GLY A O 1
ATOM 779 N N . PHE A 1 98 ? -4.84 6.703 -1.384 1 98.31 98 PHE A N 1
ATOM 780 C CA . PHE A 1 98 ? -5.273 6.977 -0.018 1 98.31 98 PHE A CA 1
ATOM 781 C C . PHE A 1 98 ? -4.238 7.824 0.716 1 98.31 98 PHE A C 1
ATOM 783 O O . PHE A 1 98 ? -4.594 8.75 1.443 1 98.31 98 PHE A O 1
ATOM 790 N N . LEU A 1 99 ? -2.967 7.461 0.542 1 98.31 99 LEU A N 1
ATOM 791 C CA . LEU A 1 99 ? -1.884 8.195 1.184 1 98.31 99 LEU A CA 1
ATOM 792 C C . LEU A 1 99 ? -1.99 9.688 0.887 1 98.31 99 LEU A C 1
ATOM 794 O O . LEU A 1 99 ? -1.9 10.516 1.798 1 98.31 99 LEU A O 1
ATOM 798 N N . CYS A 1 100 ? -2.215 10.047 -0.321 1 97.88 100 CYS A N 1
ATOM 799 C CA . CYS A 1 100 ? -2.273 11.438 -0.753 1 97.88 100 CYS A CA 1
ATOM 800 C C . CYS A 1 100 ? -3.512 12.133 -0.199 1 97.88 100 CYS A C 1
ATOM 802 O O . CYS A 1 100 ? -3.441 13.281 0.248 1 97.88 100 CYS A O 1
ATOM 804 N N . ASN A 1 101 ? -4.582 11.406 -0.257 1 96.81 101 ASN A N 1
ATOM 805 C CA . ASN A 1 101 ? -5.812 11.961 0.299 1 96.81 101 ASN A CA 1
ATOM 806 C C . ASN A 1 101 ? -5.719 12.117 1.814 1 96.81 101 ASN A C 1
ATOM 808 O O . ASN A 1 101 ? -6.109 13.148 2.361 1 96.81 101 ASN A O 1
ATOM 812 N N . TYR A 1 102 ? -5.184 11.125 2.443 1 96.94 102 TYR A N 1
ATOM 813 C CA . TYR A 1 102 ? -5.062 11.102 3.898 1 96.94 102 TYR A CA 1
ATOM 814 C C . TYR A 1 102 ? -4.109 12.188 4.383 1 96.94 102 TYR A C 1
ATOM 816 O O . TYR A 1 102 ? -4.32 12.781 5.445 1 96.94 102 TYR A O 1
ATOM 824 N N . LYS A 1 103 ? -3.07 12.391 3.662 1 96.56 103 LYS A N 1
ATOM 825 C CA . LYS A 1 103 ? -2.135 13.453 4.012 1 96.56 103 LYS A CA 1
ATOM 826 C C . LYS A 1 103 ? -2.83 14.812 4.031 1 96.56 103 LYS A C 1
ATOM 828 O O . LYS A 1 103 ? -2.58 15.633 4.918 1 96.56 103 LYS A O 1
ATOM 833 N N . GLU A 1 104 ? -3.727 15.031 3.086 1 94.69 104 GLU A N 1
ATOM 834 C CA . GLU A 1 104 ? -4.375 16.328 2.926 1 94.69 104 GLU A CA 1
ATOM 835 C C . GLU A 1 104 ? -5.559 16.484 3.879 1 94.69 104 GLU A C 1
ATOM 837 O O . GLU A 1 104 ? -5.766 17.547 4.453 1 94.69 104 GLU A O 1
ATOM 842 N N . ALA A 1 105 ? -6.281 15.375 4.102 1 93.94 105 ALA A N 1
ATOM 843 C CA . ALA A 1 105 ? -7.578 15.555 4.75 1 93.94 105 ALA A CA 1
ATOM 844 C C . ALA A 1 105 ? -7.629 14.82 6.09 1 93.94 105 ALA A C 1
ATOM 846 O O . ALA A 1 105 ? -8.531 15.062 6.898 1 93.94 105 ALA A O 1
ATOM 847 N N . GLY A 1 106 ? -6.727 13.875 6.332 1 92.12 106 GLY A N 1
ATOM 848 C CA . GLY A 1 106 ? -6.746 13.109 7.566 1 92.12 106 GLY A CA 1
ATOM 849 C C . GLY A 1 106 ? -8.023 12.312 7.758 1 92.12 106 GLY A C 1
ATOM 850 O O . GLY A 1 106 ? -8.43 11.562 6.871 1 92.12 106 GLY A O 1
ATOM 851 N N . LYS A 1 107 ? -8.68 12.594 8.93 1 86.56 107 LYS A N 1
ATOM 852 C CA . LYS A 1 107 ? -9.883 11.828 9.258 1 86.56 107 LYS A CA 1
ATOM 853 C C . LYS A 1 107 ? -11.047 12.227 8.359 1 86.56 107 LYS A C 1
ATOM 855 O O . LYS A 1 107 ? -12.031 11.492 8.242 1 86.56 107 LYS A O 1
ATOM 860 N N . ASP A 1 108 ? -10.945 13.383 7.711 1 89.31 108 ASP A N 1
ATOM 861 C CA . ASP A 1 108 ? -12.008 13.883 6.844 1 89.31 108 ASP A CA 1
ATOM 862 C C . ASP A 1 108 ? -11.727 13.555 5.379 1 89.31 108 ASP A C 1
ATOM 864 O O . ASP A 1 108 ? -12.117 14.305 4.48 1 89.31 108 ASP A O 1
ATOM 868 N N . TRP A 1 109 ? -11.055 12.477 5.195 1 87.12 109 TRP A N 1
ATOM 869 C CA . TRP A 1 109 ? -10.617 12.117 3.854 1 87.12 109 TRP A CA 1
ATOM 870 C C . TRP A 1 109 ? -11.805 11.906 2.924 1 87.12 109 TRP A C 1
ATOM 872 O O . TRP A 1 109 ? -11.656 11.922 1.699 1 87.12 109 TRP A O 1
ATOM 882 N N . LYS A 1 110 ? -13.039 11.805 3.42 1 87.75 110 LYS A N 1
ATOM 883 C CA . LYS A 1 110 ? -14.227 11.609 2.59 1 87.75 110 LYS A CA 1
ATOM 884 C C . LYS A 1 110 ? -14.969 12.93 2.379 1 87.75 110 LYS A C 1
ATOM 886 O O . LYS A 1 110 ? -16.016 12.953 1.743 1 87.75 110 LYS A O 1
ATOM 891 N N . SER A 1 111 ? -14.43 13.977 2.867 1 87.69 111 SER A N 1
ATOM 892 C CA . SER A 1 111 ? -15.117 15.258 2.77 1 87.69 111 SER A CA 1
ATOM 893 C C . SER A 1 111 ? -15.078 15.805 1.347 1 87.69 111 SER A C 1
ATOM 895 O O . SER A 1 111 ? -14 16.031 0.793 1 87.69 111 SER A O 1
ATOM 897 N N . PRO A 1 112 ? -16.141 16.062 0.663 1 83.56 112 PRO A N 1
ATOM 898 C CA . PRO A 1 112 ? -16.188 16.484 -0.74 1 83.56 112 PRO A CA 1
ATOM 899 C C . PRO A 1 112 ? -16.062 18 -0.906 1 83.56 112 PRO A C 1
ATOM 901 O O . PRO A 1 112 ? -15.836 18.484 -2.016 1 83.56 112 PRO A O 1
ATOM 904 N N . ARG A 1 113 ? -16.062 18.844 0.034 1 82.38 113 ARG A N 1
ATOM 905 C CA . ARG A 1 113 ? -16.281 20.281 -0.024 1 82.38 113 ARG A CA 1
ATOM 906 C C . ARG A 1 113 ? -15.195 20.984 -0.833 1 82.38 113 ARG A C 1
ATOM 908 O O . ARG A 1 113 ? -15.492 21.859 -1.641 1 82.38 113 ARG A O 1
ATOM 915 N N . ASP A 1 114 ? -14.016 20.578 -0.824 1 87.5 114 ASP A N 1
ATOM 916 C CA . ASP A 1 114 ? -12.922 21.328 -1.44 1 87.5 114 ASP A CA 1
ATOM 917 C C . ASP A 1 114 ? -12.484 20.672 -2.752 1 87.5 114 ASP A C 1
ATOM 919 O O . ASP A 1 114 ? -11.383 20.922 -3.24 1 87.5 114 ASP A O 1
ATOM 923 N N . HIS A 1 115 ? -13.516 19.922 -3.377 1 95.25 115 HIS A N 1
ATOM 924 C CA . HIS A 1 115 ? -13.148 19.203 -4.586 1 95.25 115 HIS A CA 1
ATOM 925 C C . HIS A 1 115 ? -14.102 19.5 -5.73 1 95.25 115 HIS A C 1
ATOM 927 O O . HIS A 1 115 ? -15.148 20.125 -5.523 1 95.25 115 HIS A O 1
ATOM 933 N N . PRO A 1 116 ? -13.734 19.281 -6.996 1 96.75 116 PRO A N 1
ATOM 934 C CA . PRO A 1 116 ? -14.625 19.516 -8.133 1 96.75 116 PRO A CA 1
ATOM 935 C C . PRO A 1 116 ? -15.914 18.703 -8.047 1 96.75 116 PRO A C 1
ATOM 937 O O . PRO A 1 116 ? -15.992 17.734 -7.289 1 96.75 116 PRO A O 1
ATOM 940 N N . ARG A 1 117 ? -16.875 19.016 -8.852 1 96.5 117 ARG A N 1
ATOM 941 C CA . ARG A 1 117 ? -18.219 18.469 -8.773 1 96.5 117 ARG A CA 1
ATOM 942 C C . ARG A 1 117 ? -18.219 16.953 -8.945 1 96.5 117 ARG A C 1
ATOM 944 O O . ARG A 1 117 ? -18.906 16.234 -8.219 1 96.5 117 ARG A O 1
ATOM 951 N N . TRP A 1 118 ? -17.484 16.469 -9.875 1 96.56 118 TRP A N 1
ATOM 952 C CA . TRP A 1 118 ? -17.547 15.031 -10.141 1 96.56 118 TRP A CA 1
ATOM 953 C C . TRP A 1 118 ? -17 14.234 -8.961 1 96.56 118 TRP A C 1
ATOM 955 O O . TRP A 1 118 ? -17.453 13.125 -8.695 1 96.56 118 TRP A O 1
ATOM 965 N N . ILE A 1 119 ? -16.047 14.719 -8.25 1 97.62 119 ILE A N 1
ATOM 966 C CA . ILE A 1 119 ? -15.555 14.078 -7.039 1 97.62 119 ILE A CA 1
ATOM 967 C C . ILE A 1 119 ? -16.594 14.211 -5.93 1 97.62 119 ILE A C 1
ATOM 969 O O . ILE A 1 119 ? -16.844 13.25 -5.195 1 97.62 119 ILE A O 1
ATOM 973 N N . ARG A 1 120 ? -17.172 15.359 -5.824 1 96.88 120 ARG A N 1
ATOM 974 C CA . ARG A 1 120 ? -18.156 15.609 -4.785 1 96.88 120 ARG A CA 1
ATOM 975 C C . ARG A 1 120 ? -19.344 14.664 -4.918 1 96.88 120 ARG A C 1
ATOM 977 O O . ARG A 1 120 ? -19.859 14.148 -3.916 1 96.88 120 ARG A O 1
ATOM 984 N N . VAL A 1 121 ? -19.703 14.469 -6.152 1 96.44 121 VAL A N 1
ATOM 985 C CA . VAL A 1 121 ? -20.844 13.594 -6.406 1 96.44 121 VAL A CA 1
ATOM 986 C C . VAL A 1 121 ? -20.516 12.164 -5.973 1 96.44 121 VAL A C 1
ATOM 988 O O . VAL A 1 121 ? -21.344 11.484 -5.375 1 96.44 121 VAL A O 1
ATOM 991 N N . ILE A 1 122 ? -19.359 11.719 -6.195 1 97.06 122 ILE A N 1
ATOM 992 C CA . ILE A 1 122 ? -18.938 10.359 -5.891 1 97.06 122 ILE A CA 1
ATOM 993 C C . ILE A 1 122 ? -18.797 10.188 -4.379 1 97.06 122 ILE A C 1
ATOM 995 O O . ILE A 1 122 ? -19.266 9.203 -3.812 1 97.06 122 ILE A O 1
ATOM 999 N N . LEU A 1 123 ? -18.219 11.156 -3.717 1 95.38 123 LEU A N 1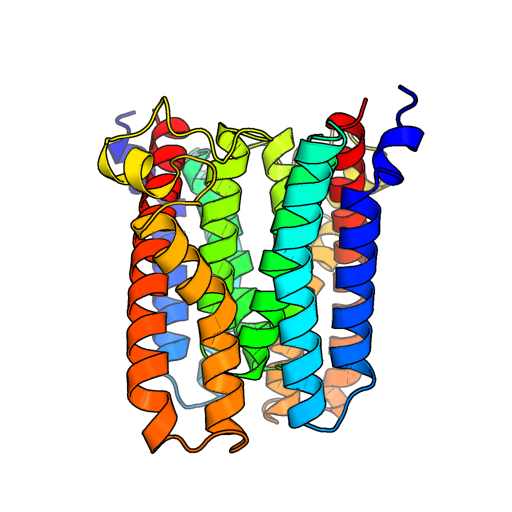
ATOM 1000 C CA . LEU A 1 123 ? -17.922 11.047 -2.293 1 95.38 123 LEU A CA 1
ATOM 1001 C C . LEU A 1 123 ? -19.125 11.43 -1.451 1 95.38 123 LEU A C 1
ATOM 1003 O O . LEU A 1 123 ? -19.156 11.18 -0.244 1 95.38 123 LEU A O 1
ATOM 1007 N N . ALA A 1 124 ? -20.172 11.914 -2.051 1 93.62 124 ALA A N 1
ATOM 1008 C CA . ALA A 1 124 ? -21.328 12.414 -1.326 1 93.62 124 ALA A CA 1
ATOM 1009 C C . ALA A 1 124 ? -21.906 11.336 -0.406 1 93.62 124 ALA A C 1
ATOM 1011 O O . ALA A 1 124 ? -21.953 10.164 -0.769 1 93.62 124 ALA A O 1
ATOM 1012 N N . ASN A 1 125 ? -22.344 11.727 0.81 1 90.44 125 ASN A N 1
ATOM 1013 C CA . ASN A 1 125 ? -22.938 10.867 1.816 1 90.44 125 ASN A CA 1
ATOM 1014 C C . ASN A 1 125 ? -22.031 9.695 2.17 1 90.44 125 ASN A C 1
ATOM 1016 O O . ASN A 1 125 ? -22.516 8.578 2.395 1 90.44 125 ASN A O 1
ATOM 1020 N N . GLY A 1 126 ? -20.734 9.797 2.031 1 88.5 126 GLY A N 1
ATOM 1021 C CA . GLY A 1 126 ? -19.797 8.727 2.35 1 88.5 126 GLY A CA 1
ATOM 1022 C C . GLY A 1 126 ? -19.859 7.57 1.372 1 88.5 126 GLY A C 1
ATOM 1023 O O . GLY A 1 126 ? -19.844 6.406 1.778 1 88.5 126 GLY A O 1
ATOM 1024 N N . PHE A 1 127 ? -20.094 7.828 0.129 1 92.81 127 PHE A N 1
ATOM 1025 C CA . PHE A 1 127 ? -20.141 6.875 -0.977 1 92.81 127 PHE A CA 1
ATOM 1026 C C . PHE A 1 127 ? -21.5 6.191 -1.039 1 92.81 127 PHE A C 1
ATOM 1028 O O . PHE A 1 127 ? -21.703 5.273 -1.835 1 92.81 127 PHE A O 1
ATOM 1035 N N . LYS A 1 128 ? -22.406 6.605 -0.156 1 91.88 128 LYS A N 1
ATOM 1036 C CA . LYS A 1 128 ? -23.734 5.988 -0.168 1 91.88 128 LYS A CA 1
ATOM 1037 C C . LYS A 1 128 ? -24.656 6.664 -1.185 1 91.88 128 LYS A C 1
ATOM 1039 O O . LYS A 1 128 ? -25.688 7.227 -0.82 1 91.88 128 LYS A O 1
ATOM 1044 N N . ASN A 1 129 ? -24.344 6.688 -2.371 1 95.12 129 ASN A N 1
ATOM 1045 C CA . ASN A 1 129 ? -25.062 7.176 -3.551 1 95.12 129 ASN A CA 1
ATOM 1046 C C . ASN A 1 129 ? -24.797 6.297 -4.77 1 95.12 129 ASN A C 1
ATOM 1048 O O . ASN A 1 129 ? -24.109 5.27 -4.664 1 95.12 129 ASN A O 1
ATOM 1052 N N . PHE A 1 130 ? -25.312 6.621 -5.848 1 96.81 130 PHE A N 1
ATOM 1053 C CA . PHE A 1 130 ? -25.266 5.77 -7.031 1 96.81 130 PHE A CA 1
ATOM 1054 C C . PHE A 1 130 ? -23.828 5.551 -7.488 1 96.81 130 PHE A C 1
ATOM 1056 O O . PHE A 1 130 ? -23.375 4.41 -7.605 1 96.81 130 PHE A O 1
ATOM 1063 N N . TRP A 1 131 ? -23.109 6.594 -7.762 1 97.06 131 TRP A N 1
ATOM 1064 C CA . TRP A 1 131 ? -21.75 6.508 -8.281 1 97.06 131 TRP A CA 1
ATOM 1065 C C . TRP A 1 131 ? -20.781 6 -7.211 1 97.06 131 TRP A C 1
ATOM 1067 O O . TRP A 1 131 ? -19.891 5.203 -7.5 1 97.06 131 TRP A O 1
ATOM 1077 N N . GLY A 1 132 ? -20.969 6.406 -5.992 1 97 132 GLY A N 1
ATOM 1078 C CA . GLY A 1 132 ? -20.172 5.91 -4.883 1 97 132 GLY A CA 1
ATOM 1079 C C . GLY A 1 132 ? -20.359 4.422 -4.641 1 97 132 GLY A C 1
ATOM 1080 O O . GLY A 1 132 ? -19.391 3.713 -4.367 1 97 132 GLY A O 1
ATOM 1081 N N . GLY A 1 133 ? -21.578 4.004 -4.742 1 96.94 133 GLY A N 1
ATOM 1082 C CA . GLY A 1 133 ? -21.859 2.586 -4.594 1 96.94 133 GLY A CA 1
ATOM 1083 C C . GLY A 1 133 ? -21.188 1.73 -5.648 1 96.94 133 GLY A C 1
ATOM 1084 O O . GLY A 1 133 ? -20.641 0.67 -5.34 1 96.94 133 GLY A O 1
ATOM 1085 N N . ILE A 1 134 ? -21.266 2.199 -6.855 1 98.12 134 ILE A N 1
ATOM 1086 C CA . ILE A 1 134 ? -20.641 1.48 -7.953 1 98.12 134 ILE A CA 1
ATOM 1087 C C . ILE A 1 134 ? -19.125 1.402 -7.715 1 98.12 134 ILE A C 1
ATOM 1089 O O . ILE A 1 134 ? -18.516 0.35 -7.914 1 98.12 134 ILE A O 1
ATOM 1093 N N . LEU A 1 135 ? -18.531 2.477 -7.332 1 98.19 135 LEU A N 1
ATOM 1094 C CA . LEU A 1 135 ? -17.109 2.537 -7.023 1 98.19 135 LEU A CA 1
ATOM 1095 C C . LEU A 1 135 ? -16.75 1.539 -5.93 1 98.19 135 LEU A C 1
ATOM 1097 O O . LEU A 1 135 ? -15.805 0.764 -6.078 1 98.19 135 LEU A O 1
ATOM 1101 N N . VAL A 1 136 ? -17.5 1.522 -4.844 1 96.75 136 VAL A N 1
ATOM 1102 C CA . VAL A 1 136 ? -17.219 0.685 -3.682 1 96.75 136 VAL A CA 1
ATOM 1103 C C . VAL A 1 136 ? -17.391 -0.786 -4.051 1 96.75 136 VAL A C 1
ATOM 1105 O O . VAL A 1 136 ? -16.562 -1.626 -3.695 1 96.75 136 VAL A O 1
ATOM 1108 N N . LEU A 1 137 ? -18.438 -1.062 -4.777 1 96.88 137 LEU A N 1
ATOM 1109 C CA . LEU A 1 137 ? -18.688 -2.434 -5.211 1 96.88 137 LEU A CA 1
ATOM 1110 C C . LEU A 1 137 ? -17.562 -2.932 -6.105 1 96.88 137 LEU A C 1
ATOM 1112 O O . LEU A 1 137 ? -17.047 -4.039 -5.91 1 96.88 137 LEU A O 1
ATOM 1116 N N . GLY A 1 138 ? -17.25 -2.105 -7.074 1 97.94 138 GLY A N 1
ATOM 1117 C CA . GLY A 1 138 ? -16.172 -2.479 -7.977 1 97.94 138 GLY A CA 1
ATOM 1118 C C . GLY A 1 138 ? -14.844 -2.693 -7.27 1 97.94 138 GLY A C 1
ATOM 1119 O O . GLY A 1 138 ? -14.117 -3.643 -7.574 1 97.94 138 GLY A O 1
ATOM 1120 N N . THR A 1 139 ? -14.57 -1.864 -6.352 1 97.06 139 THR A N 1
ATOM 1121 C CA . THR A 1 139 ? -13.281 -1.894 -5.668 1 97.06 139 THR A CA 1
ATOM 1122 C C . THR A 1 139 ? -13.188 -3.092 -4.73 1 97.06 139 THR A C 1
ATOM 1124 O O . THR A 1 139 ? -12.18 -3.797 -4.707 1 97.06 139 THR A O 1
ATOM 1127 N N . HIS A 1 140 ? -14.211 -3.402 -3.994 1 96.94 140 HIS A N 1
ATOM 1128 C CA . HIS A 1 140 ? -14.141 -4.422 -2.955 1 96.94 140 HIS A CA 1
ATOM 1129 C C . HIS A 1 140 ? -14.414 -5.809 -3.523 1 96.94 140 HIS A C 1
ATOM 1131 O O . HIS A 1 140 ? -13.844 -6.801 -3.059 1 96.94 140 HIS A O 1
ATOM 1137 N N . PHE A 1 141 ? -15.156 -5.906 -4.582 1 97.81 141 PHE A N 1
ATOM 1138 C CA . PHE A 1 141 ? -15.609 -7.238 -4.957 1 97.81 141 PHE A CA 1
ATOM 1139 C C . PHE A 1 141 ? -14.992 -7.676 -6.277 1 97.81 141 PHE A C 1
ATOM 1141 O O . PHE A 1 141 ? -15.141 -8.828 -6.691 1 97.81 141 PHE A O 1
ATOM 1148 N N . LEU A 1 142 ? -14.344 -6.77 -6.922 1 98.31 142 LEU A N 1
ATOM 1149 C CA . LEU A 1 142 ? -13.695 -7.168 -8.164 1 98.31 142 LEU A CA 1
ATOM 1150 C C . LEU A 1 142 ? -12.711 -8.305 -7.926 1 98.31 142 LEU A C 1
ATOM 1152 O O . LEU A 1 142 ? -12.805 -9.359 -8.562 1 98.31 142 LEU A O 1
ATOM 1156 N N . PRO A 1 143 ? -11.711 -8.164 -6.996 1 98.12 143 PRO A N 1
ATOM 1157 C CA . PRO A 1 143 ? -10.789 -9.281 -6.801 1 98.12 143 PRO A CA 1
ATOM 1158 C C . PRO A 1 143 ? -11.492 -10.547 -6.301 1 98.12 143 PRO A C 1
ATOM 1160 O O . PRO A 1 143 ? -11.086 -11.656 -6.648 1 98.12 143 PRO A O 1
ATOM 1163 N N . LEU A 1 144 ? -12.5 -10.383 -5.535 1 98.12 144 LEU A N 1
ATOM 1164 C CA . LEU A 1 144 ? -13.258 -11.539 -5.078 1 98.12 144 LEU A CA 1
ATOM 1165 C C . LEU A 1 144 ? -13.992 -12.203 -6.238 1 98.12 144 LEU A C 1
ATOM 1167 O O . LEU A 1 144 ? -14.047 -13.438 -6.32 1 98.12 144 LEU A O 1
ATOM 1171 N N . GLY A 1 145 ? -14.594 -11.367 -7.07 1 98.12 145 GLY A N 1
ATOM 1172 C CA . GLY A 1 145 ? -15.242 -11.906 -8.25 1 98.12 145 GLY A CA 1
ATOM 1173 C C . GLY A 1 145 ? -14.305 -12.711 -9.133 1 98.12 145 GLY A C 1
ATOM 1174 O O . GLY A 1 145 ? -14.664 -13.789 -9.609 1 98.12 145 GLY A O 1
ATOM 1175 N N . ILE A 1 146 ? -13.172 -12.227 -9.328 1 97.56 146 ILE A N 1
ATOM 1176 C CA . ILE A 1 146 ? -12.164 -12.93 -10.117 1 97.56 146 ILE A CA 1
ATOM 1177 C C . ILE A 1 146 ? -11.789 -14.234 -9.422 1 97.56 146 ILE A C 1
ATOM 1179 O O . ILE A 1 146 ? -11.664 -15.273 -10.07 1 97.56 146 ILE A O 1
ATOM 1183 N N . PHE A 1 147 ? -11.602 -14.164 -8.133 1 97.62 147 PHE A N 1
ATOM 1184 C CA . PHE A 1 147 ? -11.258 -15.352 -7.359 1 97.62 147 PHE A CA 1
ATOM 1185 C C . PHE A 1 147 ? -12.312 -16.438 -7.551 1 97.62 147 PHE A C 1
ATOM 1187 O O . PHE A 1 147 ? -11.977 -17.594 -7.848 1 97.62 147 PHE A O 1
ATOM 1194 N N . VAL A 1 148 ? -13.547 -16.078 -7.414 1 97.88 148 VAL A N 1
ATOM 1195 C CA . VAL A 1 148 ? -14.664 -17.016 -7.488 1 97.88 148 VAL A CA 1
ATOM 1196 C C . VAL A 1 148 ? -14.734 -17.625 -8.891 1 97.88 148 VAL A C 1
ATOM 1198 O O . VAL A 1 148 ? -15.008 -18.812 -9.039 1 97.88 148 VAL A O 1
ATOM 1201 N N . ALA A 1 149 ? -14.523 -16.844 -9.891 1 97.12 149 ALA A N 1
ATOM 1202 C CA . ALA A 1 149 ? -14.547 -17.312 -11.273 1 97.12 149 ALA A CA 1
ATOM 1203 C C . ALA A 1 149 ? -13.367 -18.234 -11.555 1 97.12 149 ALA A C 1
ATOM 1205 O O . ALA A 1 149 ? -13.547 -19.312 -12.148 1 97.12 149 ALA A O 1
ATOM 1206 N N . GLU A 1 150 ? -12.219 -17.859 -11.156 1 95.75 150 GLU A N 1
ATOM 1207 C CA . GLU A 1 150 ? -10.992 -18.609 -11.43 1 95.75 150 GLU A CA 1
ATOM 1208 C C . GLU A 1 150 ? -11 -19.969 -10.719 1 95.75 150 GLU A C 1
ATOM 1210 O O . GLU A 1 150 ? -10.453 -20.938 -11.227 1 95.75 150 GLU A O 1
ATOM 1215 N N . ARG A 1 151 ? -11.594 -20 -9.547 1 96.38 151 ARG A N 1
ATOM 1216 C CA . ARG A 1 151 ? -11.586 -21.219 -8.75 1 96.38 151 ARG A CA 1
ATOM 1217 C C . ARG A 1 151 ? -12.766 -22.109 -9.109 1 96.38 151 ARG A C 1
ATOM 1219 O O . ARG A 1 151 ? -12.922 -23.203 -8.539 1 96.38 151 ARG A O 1
ATOM 1226 N N . GLY A 1 152 ? -13.633 -21.578 -9.969 1 96.19 152 GLY A N 1
ATOM 1227 C CA . GLY A 1 152 ? -14.734 -22.375 -10.477 1 96.19 152 GLY A CA 1
ATOM 1228 C C . GLY A 1 152 ? -15.891 -22.5 -9.508 1 96.19 152 GLY A C 1
ATOM 1229 O O . GLY A 1 152 ? -16.703 -23.422 -9.609 1 96.19 152 GLY A O 1
ATOM 1230 N N . ILE A 1 153 ? -15.891 -21.672 -8.523 1 96.44 153 ILE A N 1
ATOM 1231 C CA . ILE A 1 153 ? -17.016 -21.656 -7.605 1 96.44 153 ILE A CA 1
ATOM 1232 C C . ILE A 1 153 ? -18.281 -21.266 -8.359 1 96.44 153 ILE A C 1
ATOM 1234 O O . ILE A 1 153 ? -19.328 -21.906 -8.203 1 96.44 153 ILE A O 1
ATOM 1238 N N . VAL A 1 154 ? -18.156 -20.188 -9.117 1 94.31 154 VAL A N 1
ATOM 1239 C CA . VAL A 1 154 ? -19.156 -19.781 -10.094 1 94.31 154 VAL A CA 1
ATOM 1240 C C . VAL A 1 154 ? -18.562 -19.812 -11.5 1 94.31 154 VAL A C 1
ATOM 1242 O O . VAL A 1 154 ? -17.438 -19.359 -11.711 1 94.31 154 VAL A O 1
ATOM 1245 N N . GLY A 1 155 ? -19.281 -20.375 -12.43 1 93.69 155 GLY A N 1
ATOM 1246 C CA . GLY A 1 155 ? -18.75 -20.5 -13.781 1 93.69 155 GLY A CA 1
ATOM 1247 C C . GLY A 1 155 ? -18.391 -19.172 -14.414 1 93.69 155 GLY A C 1
ATOM 1248 O O . GLY A 1 155 ? -19.078 -18.172 -14.188 1 93.69 155 GLY A O 1
ATOM 1249 N N . TRP A 1 156 ? -17.328 -19.078 -15.242 1 93.56 156 TRP A N 1
ATOM 1250 C CA . TRP A 1 156 ? -16.797 -17.875 -15.891 1 93.56 156 TRP A CA 1
ATOM 1251 C C . TRP A 1 156 ? -17.859 -17.219 -16.766 1 93.56 156 TRP A C 1
ATOM 1253 O O . TRP A 1 156 ? -17.938 -15.992 -16.859 1 93.56 156 TRP A O 1
ATOM 1263 N N . GLU A 1 157 ? -18.641 -18.016 -17.375 1 95.12 157 GLU A N 1
ATOM 1264 C CA . GLU A 1 157 ? -19.656 -17.469 -18.297 1 95.12 157 GLU A CA 1
ATOM 1265 C C . GLU A 1 157 ? -20.656 -16.609 -17.547 1 95.12 157 GLU A C 1
ATOM 1267 O O . GLU A 1 157 ? -21.062 -15.555 -18.031 1 95.12 157 GLU A O 1
ATOM 1272 N N . LEU A 1 158 ? -21 -17.078 -16.422 1 95.81 158 LEU A N 1
ATOM 1273 C CA . LEU A 1 158 ? -21.953 -16.328 -15.602 1 95.81 158 LEU A CA 1
ATOM 1274 C C . LEU A 1 158 ? -21.281 -15.102 -14.977 1 95.81 158 LEU A C 1
ATOM 1276 O O . LEU A 1 158 ? -21.922 -14.062 -14.805 1 95.81 158 LEU A O 1
ATOM 1280 N N . MET A 1 159 ? -19.984 -15.211 -14.758 1 97.06 159 MET A N 1
ATOM 1281 C CA . MET A 1 159 ? -19.281 -14.172 -14.008 1 97.06 159 MET A CA 1
ATOM 1282 C C . MET A 1 159 ? -18.781 -13.07 -14.93 1 97.06 159 MET A C 1
ATOM 1284 O O . MET A 1 159 ? -18.484 -11.961 -14.484 1 97.06 159 MET A O 1
ATOM 1288 N N . LYS A 1 160 ? -18.75 -13.281 -16.172 1 96.81 160 LYS A N 1
ATOM 1289 C CA . LYS A 1 160 ? -18.188 -12.336 -17.125 1 96.81 160 LYS A CA 1
ATOM 1290 C C . LYS A 1 160 ? -18.875 -10.977 -17.031 1 96.81 160 LYS A C 1
ATOM 1292 O O . LYS A 1 160 ? -18.203 -9.953 -16.844 1 96.81 160 LYS A O 1
ATOM 1297 N N . PRO A 1 161 ? -20.219 -10.969 -17.141 1 97.56 161 PRO A N 1
ATOM 1298 C CA . PRO A 1 161 ? -20.859 -9.656 -17.031 1 97.56 161 PRO A CA 1
ATOM 1299 C C . PRO A 1 161 ? -20.656 -9.016 -15.656 1 97.56 161 PRO A C 1
ATOM 1301 O O . PRO A 1 161 ? -20.562 -7.793 -15.547 1 97.56 161 PRO A O 1
ATOM 1304 N N . VAL A 1 162 ? -20.672 -9.836 -14.641 1 97.94 162 VAL A N 1
ATOM 1305 C CA . VAL A 1 162 ? -20.469 -9.352 -13.281 1 97.94 162 VAL A CA 1
ATOM 1306 C C . VAL A 1 162 ? -19.078 -8.727 -13.156 1 97.94 162 VAL A C 1
ATOM 1308 O O . VAL A 1 162 ? -18.938 -7.605 -12.656 1 97.94 162 VAL A O 1
ATOM 1311 N N . ILE A 1 163 ? -18.094 -9.352 -13.648 1 98.12 163 ILE A N 1
ATOM 1312 C CA . ILE A 1 163 ? -16.703 -8.883 -13.586 1 98.12 163 ILE A CA 1
ATOM 1313 C C . ILE A 1 163 ? -16.547 -7.625 -14.43 1 98.12 163 ILE A C 1
ATOM 1315 O O . ILE A 1 163 ? -15.844 -6.695 -14.047 1 98.12 163 ILE A O 1
ATOM 1319 N N . GLY A 1 164 ? -17.219 -7.629 -15.562 1 98.38 164 GLY A N 1
ATOM 1320 C CA . GLY A 1 164 ? -17.234 -6.414 -16.359 1 98.38 164 GLY A CA 1
ATOM 1321 C C . GLY A 1 164 ? -17.766 -5.211 -15.617 1 98.38 164 GLY A C 1
ATOM 1322 O O . GLY A 1 164 ? -17.172 -4.133 -15.656 1 98.38 164 GLY A O 1
ATOM 1323 N N . PHE A 1 165 ? -18.859 -5.43 -14.953 1 98.38 165 PHE A N 1
ATOM 1324 C CA . PHE A 1 165 ? -19.469 -4.371 -14.148 1 98.38 165 PHE A CA 1
ATOM 1325 C C . PHE A 1 165 ? -18.547 -3.949 -13.023 1 98.38 165 PHE A C 1
ATOM 1327 O O . PHE A 1 165 ? -18.406 -2.758 -12.734 1 98.38 165 PHE A O 1
ATOM 1334 N N . LEU A 1 166 ? -17.938 -4.879 -12.406 1 98.5 166 LEU A N 1
ATOM 1335 C CA . LEU A 1 166 ? -17.031 -4.586 -11.297 1 98.5 166 LEU A CA 1
ATOM 1336 C C . LEU A 1 166 ? -15.797 -3.826 -11.781 1 98.5 166 LEU A C 1
ATOM 1338 O O . LEU A 1 166 ? -15.281 -2.957 -11.078 1 98.5 166 LEU A O 1
ATOM 1342 N N . TRP A 1 167 ? -15.344 -4.094 -12.992 1 98.5 167 TRP A N 1
ATOM 1343 C CA . TRP A 1 167 ? -14.25 -3.338 -13.578 1 98.5 167 TRP A CA 1
ATOM 1344 C C . TRP A 1 167 ? -14.656 -1.892 -13.836 1 98.5 167 TRP A C 1
ATOM 1346 O O . TRP A 1 167 ? -13.836 -0.976 -13.703 1 98.5 167 TRP A O 1
ATOM 1356 N N . PHE A 1 168 ? -15.875 -1.788 -14.242 1 98.62 168 PHE A N 1
ATOM 1357 C CA . PHE A 1 168 ? -16.391 -0.434 -14.43 1 98.62 168 PHE A CA 1
ATOM 1358 C C . PHE A 1 168 ? -16.297 0.362 -13.133 1 98.62 168 PHE A C 1
ATOM 1360 O O . PHE A 1 168 ? -15.82 1.498 -13.125 1 98.62 168 PHE A O 1
ATOM 1367 N N . GLY A 1 169 ? -16.734 -0.185 -12.078 1 98.62 169 GLY A N 1
ATOM 1368 C CA . GLY A 1 169 ? -16.625 0.459 -10.773 1 98.62 169 GLY A CA 1
ATOM 1369 C C . GLY A 1 169 ? -15.188 0.727 -10.367 1 98.62 169 GLY A C 1
ATOM 1370 O O . GLY A 1 169 ? -14.875 1.798 -9.844 1 98.62 169 GLY A O 1
ATOM 1371 N N . LYS A 1 170 ? -14.32 -0.221 -10.609 1 98.5 170 LYS A N 1
ATOM 1372 C CA . LYS A 1 170 ? -12.906 -0.049 -10.297 1 98.5 170 LYS A CA 1
ATOM 1373 C C . LYS A 1 170 ? -12.289 1.071 -11.125 1 98.5 170 LYS A C 1
ATOM 1375 O O . LYS A 1 170 ? -11.414 1.797 -10.648 1 98.5 170 LYS A O 1
ATOM 1380 N N . GLY A 1 171 ? -12.797 1.156 -12.359 1 98.56 171 GLY A N 1
ATOM 1381 C CA . GLY A 1 171 ? -12.352 2.262 -13.195 1 98.56 171 GLY A CA 1
ATOM 1382 C C . GLY A 1 171 ? -12.656 3.621 -12.594 1 98.56 171 GLY A C 1
ATOM 1383 O O . GLY A 1 171 ? -11.812 4.523 -12.633 1 98.56 171 GLY A O 1
ATOM 1384 N N . ILE A 1 172 ? -13.812 3.766 -12.062 1 98.44 172 ILE A N 1
ATOM 1385 C CA . ILE A 1 172 ? -14.188 5.004 -11.391 1 98.44 172 ILE A CA 1
ATOM 1386 C C . ILE A 1 172 ? -13.258 5.246 -10.203 1 98.44 172 ILE A C 1
ATOM 1388 O O . ILE A 1 172 ? -12.836 6.379 -9.961 1 98.44 172 ILE A O 1
ATOM 1392 N N . CYS A 1 173 ? -12.953 4.219 -9.492 1 98.25 173 CYS A N 1
ATOM 1393 C CA . CYS A 1 173 ? -12.047 4.336 -8.359 1 98.25 173 CYS A CA 1
ATOM 1394 C C . CYS A 1 173 ? -10.664 4.797 -8.812 1 98.25 173 CYS A C 1
ATOM 1396 O O . CYS A 1 173 ? -10.062 5.668 -8.18 1 98.25 173 CYS A O 1
ATOM 1398 N N . PHE A 1 174 ? -10.195 4.242 -9.945 1 98.38 174 PHE A N 1
ATOM 1399 C CA . PHE A 1 174 ? -8.891 4.637 -10.469 1 98.38 174 PHE A CA 1
ATOM 1400 C C . PHE A 1 174 ? -8.875 6.121 -10.805 1 98.38 174 PHE A C 1
ATOM 1402 O O . PHE A 1 174 ? -7.883 6.809 -10.547 1 98.38 174 PHE A O 1
ATOM 1409 N N . MET A 1 175 ? -9.914 6.559 -11.328 1 98.19 175 MET A N 1
ATOM 1410 C CA . MET A 1 175 ? -10.008 7.969 -11.695 1 98.19 175 MET A CA 1
ATOM 1411 C C . MET A 1 175 ? -9.984 8.852 -10.453 1 98.19 175 MET A C 1
ATOM 1413 O O . MET A 1 175 ? -9.328 9.891 -10.438 1 98.19 175 MET A O 1
ATOM 1417 N N . THR A 1 176 ? -10.719 8.469 -9.477 1 97.75 176 THR A N 1
ATOM 1418 C CA . THR A 1 176 ? -10.75 9.242 -8.242 1 97.75 176 THR A CA 1
ATOM 1419 C C . THR A 1 176 ? -9.383 9.242 -7.566 1 97.75 176 THR A C 1
ATOM 1421 O O . THR A 1 176 ? -8.938 10.266 -7.051 1 97.75 176 THR A O 1
ATOM 1424 N N . GLU A 1 177 ? -8.758 8.102 -7.543 1 97.88 177 GLU A N 1
ATOM 1425 C CA . GLU A 1 177 ? -7.418 7.996 -6.969 1 97.88 177 GLU A CA 1
ATOM 1426 C C . GLU A 1 177 ? -6.426 8.883 -7.715 1 97.88 177 GLU A C 1
ATOM 1428 O O . GLU A 1 177 ? -5.609 9.57 -7.094 1 97.88 177 GLU A O 1
ATOM 1433 N N . ALA A 1 178 ? -6.516 8.852 -9.039 1 98.19 178 ALA A N 1
ATOM 1434 C CA . ALA A 1 178 ? -5.66 9.703 -9.852 1 98.19 178 ALA A CA 1
ATOM 1435 C C . ALA A 1 178 ? -5.867 11.18 -9.508 1 98.19 178 ALA A C 1
ATOM 1437 O O . ALA A 1 178 ? -4.91 11.953 -9.445 1 98.19 178 ALA A O 1
ATOM 1438 N N . TYR A 1 179 ? -7.055 11.539 -9.328 1 97.88 179 TYR A N 1
ATOM 1439 C CA . TYR A 1 179 ? -7.363 12.914 -8.953 1 97.88 179 TYR A CA 1
ATOM 1440 C C . TYR A 1 179 ? -6.691 13.289 -7.637 1 97.88 179 TYR A C 1
ATOM 1442 O O . TYR A 1 179 ? -6.059 14.344 -7.535 1 97.88 179 TYR A O 1
ATOM 1450 N N . PHE A 1 180 ? -6.809 12.461 -6.59 1 97.25 180 PHE A N 1
ATOM 1451 C CA . PHE A 1 180 ? -6.277 12.789 -5.273 1 97.25 180 PHE A CA 1
ATOM 1452 C C . PHE A 1 180 ? -4.75 12.812 -5.297 1 97.25 180 PHE A C 1
ATOM 1454 O O . PHE A 1 180 ? -4.125 13.602 -4.586 1 97.25 180 PHE A O 1
ATOM 1461 N N . ILE A 1 181 ? -4.176 11.961 -6.09 1 97.88 181 ILE A N 1
ATOM 1462 C CA . ILE A 1 181 ? -2.727 11.984 -6.262 1 97.88 181 ILE A CA 1
ATOM 1463 C C . ILE A 1 181 ? -2.301 13.312 -6.891 1 97.88 181 ILE A C 1
ATOM 1465 O O . ILE A 1 181 ? -1.399 13.984 -6.387 1 97.88 181 ILE A O 1
ATOM 1469 N N . GLY A 1 182 ? -2.99 13.68 -7.969 1 96.69 182 GLY A N 1
ATOM 1470 C CA . GLY A 1 182 ? -2.697 14.953 -8.602 1 96.69 182 GLY A CA 1
ATOM 1471 C C . GLY A 1 182 ? -2.916 16.141 -7.688 1 96.69 182 GLY A C 1
ATOM 1472 O O . GLY A 1 182 ? -2.113 17.078 -7.672 1 96.69 182 GLY A O 1
ATOM 1473 N N . TYR A 1 183 ? -3.973 16.047 -6.945 1 95.88 183 TYR A N 1
ATOM 1474 C CA . TYR A 1 183 ? -4.305 17.109 -6 1 95.88 183 TYR A CA 1
ATOM 1475 C C . TYR A 1 183 ? -3.189 17.297 -4.977 1 95.88 183 TYR A C 1
ATOM 1477 O O . TYR A 1 183 ? -2.758 18.422 -4.719 1 95.88 183 TYR A O 1
ATOM 1485 N N . HIS A 1 184 ? -2.715 16.234 -4.414 1 96.5 184 HIS A N 1
ATOM 1486 C CA . HIS A 1 184 ? -1.656 16.297 -3.414 1 96.5 184 HIS A CA 1
ATOM 1487 C C . HIS A 1 184 ? -0.343 16.766 -4.031 1 96.5 184 HIS A C 1
ATOM 1489 O O . HIS A 1 184 ? 0.361 17.594 -3.449 1 96.5 184 HIS A O 1
ATOM 1495 N N . VAL A 1 185 ? -0.027 16.266 -5.191 1 95.81 185 VAL A N 1
ATOM 1496 C CA . VAL A 1 185 ? 1.211 16.609 -5.879 1 95.81 185 VAL A CA 1
ATOM 1497 C C . VAL A 1 185 ? 1.232 18.109 -6.168 1 95.81 185 VAL A C 1
ATOM 1499 O O . VAL A 1 185 ? 2.27 18.766 -6.023 1 95.81 185 VAL A O 1
ATOM 1502 N N . ASN A 1 186 ? 0.104 18.656 -6.547 1 94.12 186 ASN A N 1
ATOM 1503 C CA . ASN A 1 186 ? 0.011 20.094 -6.801 1 94.12 186 ASN A CA 1
ATOM 1504 C C . ASN A 1 186 ? 0.228 20.906 -5.527 1 94.12 186 ASN A C 1
ATOM 1506 O O . ASN A 1 186 ? 0.771 22 -5.578 1 94.12 186 ASN A O 1
ATOM 1510 N N . LYS A 1 187 ? -0.124 20.375 -4.445 1 93.31 187 LYS A N 1
ATOM 1511 C CA . LYS A 1 187 ? 0.002 21.094 -3.176 1 93.31 187 LYS A CA 1
ATOM 1512 C C . LYS A 1 187 ? 1.447 21.078 -2.686 1 93.31 187 LYS A C 1
ATOM 1514 O O . LYS A 1 187 ? 1.903 22.047 -2.072 1 93.31 187 LYS A O 1
ATOM 1519 N N . ILE A 1 188 ? 2.105 20.031 -2.896 1 92.62 188 ILE A N 1
ATOM 1520 C CA . ILE A 1 188 ? 3.449 19.938 -2.336 1 92.62 188 ILE A CA 1
ATOM 1521 C C . ILE A 1 188 ? 4.461 20.516 -3.33 1 92.62 188 ILE A C 1
ATOM 1523 O O . ILE A 1 188 ? 5.645 20.656 -3.01 1 92.62 188 ILE A O 1
ATOM 1527 N N . ASN A 1 189 ? 4.121 20.734 -4.473 1 86.12 189 ASN A N 1
ATOM 1528 C CA . ASN A 1 189 ? 4.945 21.406 -5.461 1 86.12 189 ASN A CA 1
ATOM 1529 C C . ASN A 1 189 ? 4.305 22.719 -5.922 1 86.12 189 ASN A C 1
ATOM 1531 O O . ASN A 1 189 ? 3.859 22.828 -7.066 1 86.12 189 ASN A O 1
ATOM 1535 N N . PRO A 1 190 ? 4.293 23.844 -5 1 66.94 190 PRO A N 1
ATOM 1536 C CA . PRO A 1 190 ? 3.566 25.062 -5.367 1 66.94 190 PRO A CA 1
ATOM 1537 C C . PRO A 1 190 ? 4.258 25.859 -6.477 1 66.94 190 PRO A C 1
ATOM 1539 O O . PRO A 1 190 ? 5.484 25.797 -6.605 1 66.94 190 PRO A O 1
ATOM 1542 N N . MET B 1 1 ? 11.68 29.109 -8.773 1 48.06 1 MET B N 1
ATOM 1543 C CA . MET B 1 1 ? 11.836 27.953 -9.656 1 48.06 1 MET B CA 1
ATOM 1544 C C . MET B 1 1 ? 10.469 27.422 -10.086 1 48.06 1 MET B C 1
ATOM 1546 O O . MET B 1 1 ? 9.602 27.172 -9.25 1 48.06 1 MET B O 1
ATOM 1550 N N . SER B 1 2 ? 10.047 27.562 -11.359 1 59.47 2 SER B N 1
ATOM 1551 C CA . SER B 1 2 ? 8.711 27.266 -11.852 1 59.47 2 SER B CA 1
ATOM 1552 C C . SER B 1 2 ? 8.281 25.844 -11.477 1 59.47 2 SER B C 1
ATOM 1554 O O . SER B 1 2 ? 9.125 24.953 -11.336 1 59.47 2 SER B O 1
ATOM 1556 N N . ARG B 1 3 ? 7.086 25.547 -10.891 1 63.75 3 ARG B N 1
ATOM 1557 C CA . ARG B 1 3 ? 6.477 24.25 -10.578 1 63.75 3 ARG B CA 1
ATOM 1558 C C . ARG B 1 3 ? 6.891 23.203 -11.594 1 63.75 3 ARG B C 1
ATOM 1560 O O . ARG B 1 3 ? 7.207 22.062 -11.219 1 63.75 3 ARG B O 1
ATOM 1567 N N . LEU B 1 4 ? 6.887 23.688 -12.852 1 70.81 4 LEU B N 1
ATOM 1568 C CA . LEU B 1 4 ? 7.211 22.766 -13.938 1 70.81 4 LEU B CA 1
ATOM 1569 C C . LEU B 1 4 ? 8.688 22.375 -13.906 1 70.81 4 LEU B C 1
ATOM 1571 O O . LEU B 1 4 ? 9.055 21.281 -14.344 1 70.81 4 LEU B O 1
ATOM 1575 N N . GLY B 1 5 ? 9.297 23.141 -13.211 1 87.06 5 GLY B N 1
ATOM 1576 C CA . GLY B 1 5 ? 10.727 22.906 -13.141 1 87.06 5 GLY B CA 1
ATOM 1577 C C . GLY B 1 5 ? 11.094 21.734 -12.25 1 87.06 5 GLY B C 1
ATOM 1578 O O . GLY B 1 5 ? 11.984 20.953 -12.586 1 87.06 5 GLY B O 1
ATOM 1579 N N . VAL B 1 6 ? 10.352 21.438 -11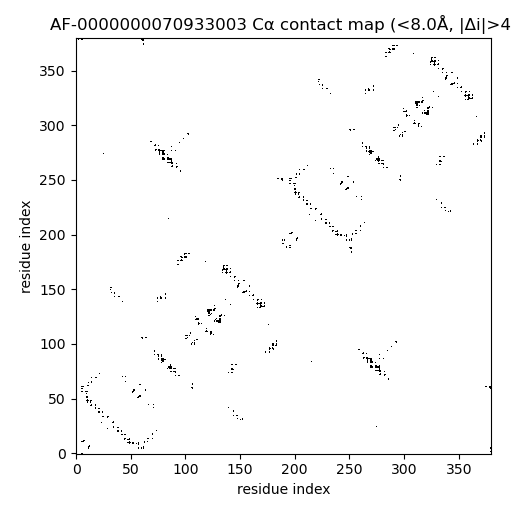.266 1 93.31 6 VAL B N 1
ATOM 1580 C CA . VAL B 1 6 ? 10.656 20.391 -10.297 1 93.31 6 VAL B CA 1
ATOM 1581 C C . VAL B 1 6 ? 10.469 19.016 -10.945 1 93.31 6 VAL B C 1
ATOM 1583 O O . VAL B 1 6 ? 11.242 18.094 -10.695 1 93.31 6 VAL B O 1
ATOM 1586 N N . PHE B 1 7 ? 9.461 18.906 -11.844 1 95.19 7 PHE B N 1
ATOM 1587 C CA . PHE B 1 7 ? 9.141 17.641 -12.484 1 95.19 7 PHE B CA 1
ATOM 1588 C C . PHE B 1 7 ? 10.289 17.172 -13.375 1 95.19 7 PHE B C 1
ATOM 1590 O O . PHE B 1 7 ? 10.383 15.992 -13.703 1 95.19 7 PHE B O 1
ATOM 1597 N N . PHE B 1 8 ? 11.164 18.156 -13.656 1 95.88 8 PHE B N 1
ATOM 1598 C CA . PHE B 1 8 ? 12.242 17.812 -14.578 1 95.88 8 PHE B CA 1
ATOM 1599 C C . PHE B 1 8 ? 13.594 17.859 -13.875 1 95.88 8 PHE B C 1
ATOM 1601 O O . PHE B 1 8 ? 14.641 17.844 -14.523 1 95.88 8 PHE B O 1
ATOM 1608 N N . TYR B 1 9 ? 13.531 17.922 -12.547 1 96.19 9 TYR B N 1
ATOM 1609 C CA . TYR B 1 9 ? 14.766 17.75 -11.797 1 96.19 9 TYR B CA 1
ATOM 1610 C C . TYR B 1 9 ? 15.445 16.438 -12.156 1 96.19 9 TYR B C 1
ATOM 1612 O O . TYR B 1 9 ? 14.773 15.438 -12.445 1 96.19 9 TYR B O 1
ATOM 1620 N N . VAL B 1 10 ? 16.719 16.438 -12.125 1 96.75 10 VAL B N 1
ATOM 1621 C CA . VAL B 1 10 ? 17.516 15.273 -12.508 1 96.75 10 VAL B CA 1
ATOM 1622 C C . VAL B 1 10 ? 17.094 14.055 -11.688 1 96.75 10 VAL B C 1
ATOM 1624 O O . VAL B 1 10 ? 16.812 12.992 -12.242 1 96.75 10 VAL B O 1
ATOM 1627 N N . PRO B 1 11 ? 17.016 14.133 -10.383 1 96.81 11 PRO B N 1
ATOM 1628 C CA . PRO B 1 11 ? 16.594 12.961 -9.602 1 96.81 11 PRO B CA 1
ATOM 1629 C C . PRO B 1 11 ? 15.211 12.453 -10.008 1 96.81 11 PRO B C 1
ATOM 1631 O O . PRO B 1 11 ? 14.969 11.242 -9.992 1 96.81 11 PRO B O 1
ATOM 1634 N N . ASN B 1 12 ? 14.312 13.359 -10.344 1 97.62 12 ASN B N 1
ATOM 1635 C CA . ASN B 1 12 ? 12.977 12.938 -10.758 1 97.62 12 ASN B CA 1
ATOM 1636 C C . ASN B 1 12 ? 13 12.211 -12.094 1 97.62 12 ASN B C 1
ATOM 1638 O O . ASN B 1 12 ? 12.273 11.234 -12.297 1 97.62 12 ASN B O 1
ATOM 1642 N N . VAL B 1 13 ? 13.789 12.68 -12.984 1 97.88 13 VAL B N 1
ATOM 1643 C CA . VAL B 1 13 ? 13.945 12.016 -14.281 1 97.88 13 VAL B CA 1
ATOM 1644 C C . VAL B 1 13 ? 14.492 10.602 -14.07 1 97.88 13 VAL B C 1
ATOM 1646 O O . VAL B 1 13 ? 14.055 9.664 -14.742 1 97.88 13 VAL B O 1
ATOM 1649 N N . ILE B 1 14 ? 15.414 10.461 -13.188 1 98.06 14 ILE B N 1
ATOM 1650 C CA . ILE B 1 14 ? 15.945 9.141 -12.859 1 98.06 14 ILE B CA 1
ATOM 1651 C C . ILE B 1 14 ? 14.828 8.273 -12.289 1 98.06 14 ILE B C 1
ATOM 1653 O O . ILE B 1 14 ? 14.734 7.082 -12.602 1 98.06 14 ILE B O 1
ATOM 1657 N N . GLY B 1 15 ? 13.977 8.867 -11.477 1 98 15 GLY B N 1
ATOM 1658 C CA . GLY B 1 15 ? 12.812 8.148 -10.977 1 98 15 GLY B CA 1
ATOM 1659 C C . GLY B 1 15 ? 11.891 7.66 -12.078 1 98 15 GLY B C 1
ATOM 1660 O O . GLY B 1 15 ? 11.438 6.516 -12.055 1 98 15 GLY B O 1
ATOM 1661 N N . TYR B 1 16 ? 11.68 8.578 -13.031 1 98.12 16 TYR B N 1
ATOM 1662 C CA . TYR B 1 16 ? 10.859 8.188 -14.18 1 98.12 16 TYR B CA 1
ATOM 1663 C C . TYR B 1 16 ? 11.508 7.035 -14.938 1 98.12 16 TYR B C 1
ATOM 1665 O O . TYR B 1 16 ? 10.812 6.113 -15.383 1 98.12 16 TYR B O 1
ATOM 1673 N N . LEU B 1 17 ? 12.75 7.109 -15.078 1 98.12 17 LEU B N 1
ATOM 1674 C CA . LEU B 1 17 ? 13.477 6.035 -15.742 1 98.12 17 LEU B CA 1
ATOM 1675 C C . LEU B 1 17 ? 13.305 4.715 -15 1 98.12 17 LEU B C 1
ATOM 1677 O O . LEU B 1 17 ? 13.094 3.67 -15.617 1 98.12 17 LEU B O 1
ATOM 1681 N N . ARG B 1 18 ? 13.414 4.762 -13.672 1 98.31 18 ARG B N 1
ATOM 1682 C CA . ARG B 1 18 ? 13.203 3.564 -12.867 1 98.31 18 ARG B CA 1
ATOM 1683 C C . ARG B 1 18 ? 11.812 2.98 -13.109 1 98.31 18 ARG B C 1
ATOM 1685 O O . ARG B 1 18 ? 11.656 1.765 -13.234 1 98.31 18 ARG B O 1
ATOM 1692 N N . MET B 1 19 ? 10.836 3.797 -13.195 1 98.25 19 MET B N 1
ATOM 1693 C CA . MET B 1 19 ? 9.469 3.348 -13.453 1 98.25 19 MET B CA 1
ATOM 1694 C C . MET B 1 19 ? 9.367 2.666 -14.82 1 98.25 19 MET B C 1
ATOM 1696 O O . MET B 1 19 ? 8.703 1.637 -14.953 1 98.25 19 MET B O 1
ATOM 1700 N N . VAL B 1 20 ? 9.984 3.236 -15.773 1 98.12 20 VAL B N 1
ATOM 1701 C CA . VAL B 1 20 ? 9.977 2.68 -17.125 1 98.12 20 VAL B CA 1
ATOM 1702 C C . VAL B 1 20 ? 10.672 1.319 -17.125 1 98.12 20 VAL B C 1
ATOM 1704 O O . VAL B 1 20 ? 10.188 0.369 -17.734 1 98.12 20 VAL B O 1
ATOM 1707 N N . ILE B 1 21 ? 11.781 1.203 -16.484 1 98.06 21 ILE B N 1
ATOM 1708 C CA . ILE B 1 21 ? 12.531 -0.05 -16.406 1 98.06 21 ILE B CA 1
ATOM 1709 C C . ILE B 1 21 ? 11.664 -1.122 -15.75 1 98.06 21 ILE B C 1
ATOM 1711 O O . ILE B 1 21 ? 11.57 -2.248 -16.25 1 98.06 21 ILE B O 1
ATOM 1715 N N . ILE B 1 22 ? 11.031 -0.754 -14.68 1 97.5 22 ILE B N 1
ATOM 1716 C CA . ILE B 1 22 ? 10.195 -1.707 -13.953 1 97.5 22 ILE B CA 1
ATOM 1717 C C . ILE B 1 22 ? 9.031 -2.143 -14.844 1 97.5 22 ILE B C 1
ATOM 1719 O O . ILE B 1 22 ? 8.711 -3.332 -14.922 1 97.5 22 ILE B O 1
ATOM 1723 N N . ALA B 1 23 ? 8.398 -1.179 -15.508 1 97.5 23 ALA B N 1
ATOM 1724 C CA . ALA B 1 23 ? 7.289 -1.498 -16.406 1 97.5 23 ALA B CA 1
ATOM 1725 C C . ALA B 1 23 ? 7.742 -2.416 -17.531 1 97.5 23 ALA B C 1
ATOM 1727 O O . ALA B 1 23 ? 7.078 -3.408 -17.844 1 97.5 23 ALA B O 1
ATOM 1728 N N . ALA B 1 24 ? 8.844 -2.125 -18.109 1 97.25 24 ALA B N 1
ATOM 1729 C CA . ALA B 1 24 ? 9.398 -2.953 -19.188 1 97.25 24 ALA B CA 1
ATOM 1730 C C . ALA B 1 24 ? 9.75 -4.348 -18.672 1 97.25 24 ALA B C 1
ATOM 1732 O O . ALA B 1 24 ? 9.477 -5.348 -19.344 1 97.25 24 ALA B O 1
ATOM 1733 N N . ASP B 1 25 ? 10.375 -4.316 -17.547 1 96.44 25 ASP B N 1
ATOM 1734 C CA . ASP B 1 25 ? 10.727 -5.574 -16.891 1 96.44 25 ASP B CA 1
ATOM 1735 C C . ASP B 1 25 ? 9.5 -6.465 -16.719 1 96.44 25 ASP B C 1
ATOM 1737 O O . ASP B 1 25 ? 9.516 -7.641 -17.078 1 96.44 25 ASP B O 1
ATOM 1741 N N . TRP B 1 26 ? 8.477 -5.898 -16.328 1 96.06 26 TRP B N 1
ATOM 1742 C CA . TRP B 1 26 ? 7.273 -6.629 -15.945 1 96.06 26 TRP B CA 1
ATOM 1743 C C . TRP B 1 26 ? 6.473 -7.047 -17.172 1 96.06 26 TRP B C 1
ATOM 1745 O O . TRP B 1 26 ? 5.871 -8.125 -17.188 1 96.06 26 TRP B O 1
ATOM 1755 N N . LEU B 1 27 ? 6.441 -6.262 -18.25 1 95.88 27 LEU B N 1
ATOM 1756 C CA . LEU B 1 27 ? 5.535 -6.473 -19.375 1 95.88 27 LEU B CA 1
ATOM 1757 C C . LEU B 1 27 ? 6.238 -7.215 -20.5 1 95.88 27 LEU B C 1
ATOM 1759 O O . LEU B 1 27 ? 5.594 -7.93 -21.281 1 95.88 27 LEU B O 1
ATOM 1763 N N . LEU B 1 28 ? 7.535 -7.102 -20.562 1 95.31 28 LEU B N 1
ATOM 1764 C CA . LEU B 1 28 ? 8.195 -7.531 -21.797 1 95.31 28 LEU B CA 1
ATOM 1765 C C . LEU B 1 28 ? 9.211 -8.633 -21.516 1 95.31 28 LEU B C 1
ATOM 1767 O O . LEU B 1 28 ? 9.484 -9.469 -22.375 1 95.31 28 LEU B O 1
ATOM 1771 N N . VAL B 1 29 ? 9.766 -8.633 -20.359 1 93.88 29 VAL B N 1
ATOM 1772 C CA . VAL B 1 29 ? 10.844 -9.57 -20.078 1 93.88 29 VAL B CA 1
ATOM 1773 C C . VAL B 1 29 ? 10.273 -10.906 -19.625 1 93.88 29 VAL B C 1
ATOM 1775 O O . VAL B 1 29 ? 9.508 -10.969 -18.656 1 93.88 29 VAL B O 1
ATOM 1778 N N . LYS B 1 30 ? 10.68 -11.945 -20.312 1 94.62 30 LYS B N 1
ATOM 1779 C CA . LYS B 1 30 ? 10.211 -13.289 -19.984 1 94.62 30 LYS B CA 1
ATOM 1780 C C . LYS B 1 30 ? 11.297 -14.109 -19.297 1 94.62 30 LYS B C 1
ATOM 1782 O O . LYS B 1 30 ? 11.008 -14.961 -18.469 1 94.62 30 LYS B O 1
ATOM 1787 N N . ASP B 1 31 ? 12.594 -13.773 -19.609 1 97.12 3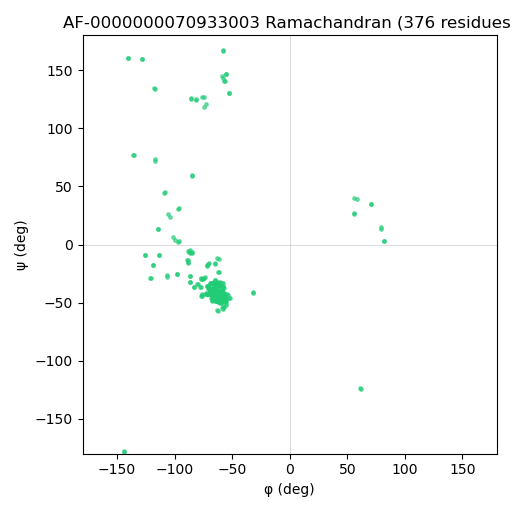1 ASP B N 1
ATOM 1788 C CA . ASP B 1 31 ? 13.742 -14.469 -19.031 1 97.12 31 ASP B CA 1
ATOM 1789 C C . ASP B 1 31 ? 13.953 -14.062 -17.578 1 97.12 31 ASP B C 1
ATOM 1791 O O . ASP B 1 31 ? 14.094 -12.875 -17.281 1 97.12 31 ASP B O 1
ATOM 1795 N N . ASP B 1 32 ? 14.031 -15.062 -16.703 1 97.44 32 ASP B N 1
ATOM 1796 C CA . ASP B 1 32 ? 14.125 -14.805 -15.266 1 97.44 32 ASP B CA 1
ATOM 1797 C C . ASP B 1 32 ? 15.422 -14.078 -14.922 1 97.44 32 ASP B C 1
ATOM 1799 O O . ASP B 1 32 ? 15.445 -13.227 -14.031 1 97.44 32 ASP B O 1
ATOM 1803 N N . VAL B 1 33 ? 16.5 -14.445 -15.555 1 97.88 33 VAL B N 1
ATOM 1804 C CA . VAL B 1 33 ? 17.781 -13.82 -15.258 1 97.88 33 VAL B CA 1
ATOM 1805 C C . VAL B 1 33 ? 17.734 -12.336 -15.609 1 97.88 33 VAL B C 1
ATOM 1807 O O . VAL B 1 33 ? 18.109 -11.484 -14.805 1 97.88 33 VAL B O 1
ATOM 1810 N N . TRP B 1 34 ? 17.25 -12.055 -16.766 1 97.81 34 TRP B N 1
ATOM 1811 C CA . TRP B 1 34 ? 17.156 -10.656 -17.188 1 97.81 34 TRP B CA 1
ATOM 1812 C C . TRP B 1 34 ? 16.172 -9.891 -16.328 1 97.81 34 TRP B C 1
ATOM 1814 O O . TRP B 1 34 ? 16.359 -8.703 -16.062 1 97.81 34 TRP B O 1
ATOM 1824 N N . PHE B 1 35 ? 15.094 -10.539 -15.953 1 98.06 35 PHE B N 1
ATOM 1825 C CA . PHE B 1 35 ? 14.148 -9.93 -15.023 1 98.06 35 PHE B CA 1
ATOM 1826 C C . PHE B 1 35 ? 14.844 -9.508 -13.734 1 98.06 35 PHE B C 1
ATOM 1828 O O . PHE B 1 35 ? 14.711 -8.367 -13.289 1 98.06 35 PHE B O 1
ATOM 1835 N N . ALA B 1 36 ? 15.594 -10.406 -13.203 1 98.12 36 ALA B N 1
ATOM 1836 C CA . ALA B 1 36 ? 16.297 -10.141 -11.953 1 98.12 36 ALA B CA 1
ATOM 1837 C C . ALA B 1 36 ? 17.312 -9.016 -12.125 1 98.12 36 ALA B C 1
ATOM 1839 O O . ALA B 1 36 ? 17.438 -8.148 -11.25 1 98.12 36 ALA B O 1
ATOM 1840 N N . VAL B 1 37 ? 18 -9.008 -13.195 1 97.81 37 VAL B N 1
ATOM 1841 C CA . VAL B 1 37 ? 19.031 -8.016 -13.453 1 97.81 37 VAL B CA 1
ATOM 1842 C C . VAL B 1 37 ? 18.406 -6.633 -13.586 1 97.81 37 VAL B C 1
ATOM 1844 O O . VAL B 1 37 ? 18.875 -5.668 -12.977 1 97.81 37 VAL B O 1
ATOM 1847 N N . LEU B 1 38 ? 17.359 -6.566 -14.359 1 97.75 38 LEU B N 1
ATOM 1848 C CA . LEU B 1 38 ? 16.703 -5.277 -14.562 1 97.75 38 LEU B CA 1
ATOM 1849 C C . LEU B 1 38 ? 16.125 -4.754 -13.258 1 97.75 38 LEU B C 1
ATOM 1851 O O . LEU B 1 38 ? 16.188 -3.555 -12.977 1 97.75 38 LEU B O 1
ATOM 1855 N N . PHE B 1 39 ? 15.516 -5.648 -12.531 1 97.75 39 PHE B N 1
ATOM 1856 C CA . PHE B 1 39 ? 14.992 -5.227 -11.234 1 97.75 39 PHE B CA 1
ATOM 1857 C C . PHE B 1 39 ? 16.109 -4.703 -10.352 1 97.75 39 PHE B C 1
ATOM 1859 O O . PHE B 1 39 ? 15.977 -3.662 -9.711 1 97.75 39 PHE B O 1
ATOM 1866 N N . PHE B 1 40 ? 17.203 -5.422 -10.328 1 97.25 40 PHE B N 1
ATOM 1867 C CA . PHE B 1 40 ? 18.375 -5.031 -9.547 1 97.25 40 PHE B CA 1
ATOM 1868 C C . PHE B 1 40 ? 18.875 -3.656 -9.977 1 97.25 40 PHE B C 1
ATOM 1870 O O . PHE B 1 40 ? 19.156 -2.809 -9.133 1 97.25 40 PHE B O 1
ATOM 1877 N N . VAL B 1 41 ? 18.953 -3.438 -11.242 1 97.25 41 VAL B N 1
ATOM 1878 C CA . VAL B 1 41 ? 19.391 -2.16 -11.789 1 97.25 41 VAL B CA 1
ATOM 1879 C C . VAL B 1 41 ? 18.453 -1.048 -11.344 1 97.25 41 VAL B C 1
ATOM 1881 O O . VAL B 1 41 ? 18.891 0.041 -10.969 1 97.25 41 VAL B O 1
ATOM 1884 N N . SER B 1 42 ? 17.188 -1.298 -11.414 1 96.94 42 SER B N 1
ATOM 1885 C CA . SER B 1 42 ? 16.203 -0.296 -11.008 1 96.94 42 SER B CA 1
ATOM 1886 C C . SER B 1 42 ? 16.406 0.106 -9.547 1 96.94 42 SER B C 1
ATOM 1888 O O . SER B 1 42 ? 16.25 1.278 -9.195 1 96.94 42 SER B O 1
ATOM 1890 N N . VAL B 1 43 ? 16.719 -0.84 -8.719 1 95.5 43 VAL B N 1
ATOM 1891 C CA . VAL B 1 43 ? 16.922 -0.567 -7.297 1 95.5 43 VAL B CA 1
ATOM 1892 C C . VAL B 1 43 ? 18.203 0.257 -7.113 1 95.5 43 VAL B C 1
ATOM 1894 O O . VAL B 1 43 ? 18.234 1.179 -6.297 1 95.5 43 VAL B O 1
ATOM 1897 N N . LEU B 1 44 ? 19.188 -0.058 -7.848 1 94.81 44 LEU B N 1
ATOM 1898 C CA . LEU B 1 44 ? 20.453 0.676 -7.754 1 94.81 44 LEU B CA 1
ATOM 1899 C C . LEU B 1 44 ? 20.266 2.133 -8.164 1 94.81 44 LEU B C 1
ATOM 1901 O O . LEU B 1 44 ? 20.891 3.029 -7.594 1 94.81 44 LEU B O 1
ATOM 1905 N N . LEU B 1 45 ? 19.453 2.324 -9.148 1 96 45 LEU B N 1
ATOM 1906 C CA . LEU B 1 45 ? 19.172 3.674 -9.633 1 96 45 LEU B CA 1
ATOM 1907 C C . LEU B 1 45 ? 18.531 4.523 -8.539 1 96 45 LEU B C 1
ATOM 1909 O O . LEU B 1 45 ? 18.562 5.754 -8.602 1 96 45 LEU B O 1
ATOM 1913 N N . ASP B 1 46 ? 17.891 3.881 -7.57 1 94.5 46 ASP B N 1
ATOM 1914 C CA . ASP B 1 46 ? 17.344 4.594 -6.414 1 94.5 46 ASP B CA 1
ATOM 1915 C C . ASP B 1 46 ? 18.453 5.328 -5.66 1 94.5 46 ASP B C 1
ATOM 1917 O O . ASP B 1 46 ? 18.281 6.473 -5.238 1 94.5 46 ASP B O 1
ATOM 1921 N N . GLY B 1 47 ? 19.594 4.695 -5.508 1 92.38 47 GLY B N 1
ATOM 1922 C CA . GLY B 1 47 ? 20.75 5.332 -4.883 1 92.38 47 GLY B CA 1
ATOM 1923 C C . GLY B 1 47 ? 21.297 6.488 -5.691 1 92.38 47 GLY B C 1
ATOM 1924 O O . GLY B 1 47 ? 21.734 7.496 -5.129 1 92.38 47 GLY B O 1
ATOM 1925 N N . VAL B 1 48 ? 21.188 6.363 -6.953 1 94.62 48 VAL B N 1
ATOM 1926 C CA . VAL B 1 48 ? 21.719 7.379 -7.855 1 94.62 48 VAL B CA 1
ATOM 1927 C C . VAL B 1 48 ? 20.828 8.625 -7.801 1 94.62 48 VAL B C 1
ATOM 1929 O O . VAL B 1 48 ? 21.344 9.75 -7.781 1 94.62 48 VAL B O 1
ATOM 1932 N N . ASP B 1 49 ? 19.562 8.391 -7.785 1 93.69 49 ASP B N 1
ATOM 1933 C CA . ASP B 1 49 ? 18.703 9.57 -7.77 1 93.69 49 ASP B CA 1
ATOM 1934 C C . ASP B 1 49 ? 18.812 10.312 -6.441 1 93.69 49 ASP B C 1
ATOM 1936 O O . ASP B 1 49 ? 18.656 11.531 -6.395 1 93.69 49 ASP B O 1
ATOM 1940 N N . GLY B 1 50 ? 19.016 9.562 -5.375 1 90.88 50 GLY B N 1
ATOM 1941 C CA . GLY B 1 50 ? 19.281 10.234 -4.109 1 90.88 50 GLY B CA 1
ATOM 1942 C C . GLY B 1 50 ? 20.562 11.047 -4.125 1 90.88 50 GLY B C 1
ATOM 1943 O O . GLY B 1 50 ? 20.578 12.18 -3.633 1 90.88 50 GLY B O 1
ATOM 1944 N N . TRP B 1 51 ? 21.531 10.422 -4.668 1 92.75 51 TRP B N 1
ATOM 1945 C CA . TRP B 1 51 ? 22.797 11.133 -4.801 1 92.75 51 TRP B CA 1
ATOM 1946 C C . TRP B 1 51 ? 22.641 12.383 -5.664 1 92.75 51 TRP B C 1
ATOM 1948 O O . TRP B 1 51 ? 23.141 13.453 -5.312 1 92.75 51 TRP B O 1
ATOM 1958 N N . ALA B 1 52 ? 21.984 12.266 -6.758 1 94.94 52 ALA B N 1
ATOM 1959 C CA . ALA B 1 52 ? 21.766 13.375 -7.684 1 94.94 52 ALA B CA 1
ATOM 1960 C C . ALA B 1 52 ? 20.984 14.508 -7.012 1 94.94 52 ALA B C 1
ATOM 1962 O O . ALA B 1 52 ? 21.281 15.688 -7.23 1 94.94 52 ALA B O 1
ATOM 1963 N N . ALA B 1 53 ? 19.984 14.172 -6.242 1 93.25 53 ALA B N 1
ATOM 1964 C CA . ALA B 1 53 ? 19.188 15.172 -5.543 1 93.25 53 ALA B CA 1
ATOM 1965 C C . ALA B 1 53 ? 20.062 16.047 -4.648 1 93.25 53 ALA B C 1
ATOM 1967 O O . ALA B 1 53 ? 19.922 17.266 -4.637 1 93.25 53 ALA B O 1
ATOM 1968 N N . ARG B 1 54 ? 20.969 15.414 -3.961 1 92.12 54 ARG B N 1
ATOM 1969 C CA . ARG B 1 54 ? 21.844 16.125 -3.043 1 92.12 54 ARG B CA 1
ATOM 1970 C C . ARG B 1 54 ? 22.938 16.875 -3.805 1 92.12 54 ARG B C 1
ATOM 1972 O O . ARG B 1 54 ? 23.219 18.031 -3.508 1 92.12 54 ARG B O 1
ATOM 1979 N N . HIS B 1 55 ? 23.484 16.25 -4.754 1 95.38 55 HIS B N 1
ATOM 1980 C CA . HIS B 1 55 ? 24.594 16.812 -5.508 1 95.38 55 HIS B CA 1
ATOM 1981 C C . HIS B 1 55 ? 24.172 18.062 -6.266 1 95.38 55 HIS B C 1
ATOM 1983 O O . HIS B 1 55 ? 24.891 19.062 -6.289 1 95.38 55 HIS B O 1
ATOM 1989 N N . PHE B 1 56 ? 23 18.062 -6.855 1 96.31 56 PHE B N 1
ATOM 1990 C CA . PHE B 1 56 ? 22.531 19.188 -7.66 1 96.31 56 PHE B CA 1
ATOM 1991 C C . PHE B 1 56 ? 21.641 20.094 -6.836 1 96.31 56 PHE B C 1
ATOM 1993 O O . PHE B 1 56 ? 21.062 21.047 -7.363 1 96.31 56 PHE B O 1
ATOM 2000 N N . ARG B 1 57 ? 21.453 19.797 -5.547 1 95.5 57 ARG B N 1
ATOM 2001 C CA . ARG B 1 57 ? 20.609 20.578 -4.648 1 95.5 57 ARG B CA 1
ATOM 2002 C C . ARG B 1 57 ? 19.172 20.656 -5.172 1 95.5 57 ARG B C 1
ATOM 2004 O O . ARG B 1 57 ? 18.578 21.734 -5.211 1 95.5 57 ARG B O 1
ATOM 2011 N N . GLN B 1 58 ? 18.75 19.594 -5.688 1 95.06 58 GLN B N 1
ATOM 2012 C CA . GLN B 1 58 ? 17.406 19.469 -6.246 1 95.06 58 GLN B CA 1
ATOM 2013 C C . GLN B 1 58 ? 16.516 18.594 -5.359 1 95.06 58 GLN B C 1
ATOM 2015 O O . GLN B 1 58 ? 15.836 17.703 -5.852 1 95.06 58 GLN B O 1
ATOM 2020 N N . VAL B 1 59 ? 16.594 18.859 -4.051 1 92.69 59 VAL B N 1
ATOM 2021 C CA . VAL B 1 59 ? 15.742 18.156 -3.102 1 92.69 59 VAL B CA 1
ATOM 2022 C C . VAL B 1 59 ? 14.359 18.797 -3.062 1 92.69 59 VAL B C 1
ATOM 2024 O O . VAL B 1 59 ? 14.242 20.016 -2.939 1 92.69 59 VAL B O 1
ATOM 2027 N N . SER B 1 60 ? 13.312 18.016 -3.297 1 94.12 60 SER B N 1
ATOM 2028 C CA . SER B 1 60 ? 11.945 18.531 -3.314 1 94.12 60 SER B CA 1
ATOM 2029 C C . SER B 1 60 ? 10.977 17.547 -2.652 1 94.12 60 SER B C 1
ATOM 2031 O O . SER B 1 60 ? 11.297 16.359 -2.492 1 94.12 60 SER B O 1
ATOM 2033 N N . ALA B 1 61 ? 9.82 18.062 -2.25 1 95.5 61 ALA B N 1
ATOM 2034 C CA . ALA B 1 61 ? 8.773 17.234 -1.661 1 95.5 61 ALA B CA 1
ATOM 2035 C C . ALA B 1 61 ? 8.242 16.219 -2.676 1 95.5 61 ALA B C 1
ATOM 2037 O O . ALA B 1 61 ? 7.988 15.062 -2.334 1 95.5 61 ALA B O 1
ATOM 2038 N N . PHE B 1 62 ? 8.078 16.656 -3.893 1 96.5 62 PHE B N 1
ATOM 2039 C CA . PHE B 1 62 ? 7.605 15.758 -4.938 1 96.5 62 PHE B CA 1
ATOM 2040 C C . PHE B 1 62 ? 8.578 14.609 -5.152 1 96.5 62 PHE B C 1
ATOM 2042 O O . PHE B 1 62 ? 8.172 13.445 -5.215 1 96.5 62 PHE B O 1
ATOM 2049 N N . GLY B 1 63 ? 9.812 14.992 -5.289 1 95.31 63 GLY B N 1
ATOM 2050 C CA . GLY B 1 63 ? 10.828 13.969 -5.496 1 95.31 63 GLY B CA 1
ATOM 2051 C C . GLY B 1 63 ? 10.891 12.961 -4.371 1 95.31 63 GLY B C 1
ATOM 2052 O O . GLY B 1 63 ? 11.07 11.766 -4.613 1 95.31 63 GLY B O 1
ATOM 2053 N N . ALA B 1 64 ? 10.758 13.414 -3.146 1 94.69 64 ALA B N 1
ATOM 2054 C CA . ALA B 1 64 ? 10.781 12.531 -1.983 1 94.69 64 ALA B CA 1
ATOM 2055 C C . ALA B 1 64 ? 9.609 11.547 -2.02 1 94.69 64 ALA B C 1
ATOM 2057 O O . ALA B 1 64 ? 9.781 10.352 -1.778 1 94.69 64 ALA B O 1
ATOM 2058 N N . LEU B 1 65 ? 8.5 12.055 -2.338 1 96.69 65 LEU B N 1
ATOM 2059 C CA . LEU B 1 65 ? 7.316 11.203 -2.439 1 96.69 65 LEU B CA 1
ATOM 2060 C C . LEU B 1 65 ? 7.449 10.219 -3.596 1 96.69 65 LEU B C 1
ATOM 2062 O O . LEU B 1 65 ? 7.148 9.031 -3.445 1 96.69 65 LEU B O 1
ATOM 2066 N N . LEU B 1 66 ? 7.875 10.719 -4.734 1 96.88 66 LEU B N 1
ATOM 2067 C CA . LEU B 1 66 ? 8.047 9.891 -5.926 1 96.88 66 LEU B CA 1
ATOM 2068 C C . LEU B 1 66 ? 8.992 8.734 -5.648 1 96.88 66 LEU B C 1
ATOM 2070 O O . LEU B 1 66 ? 8.695 7.586 -5.992 1 96.88 66 LEU B O 1
ATOM 2074 N N . ASP B 1 67 ? 10.039 9.07 -5.004 1 96.06 67 ASP B N 1
ATOM 2075 C CA . ASP B 1 67 ? 11.078 8.086 -4.707 1 96.06 67 ASP B CA 1
ATOM 2076 C C . ASP B 1 67 ? 10.516 6.93 -3.877 1 96.06 67 ASP B C 1
ATOM 2078 O O . ASP B 1 67 ? 10.641 5.766 -4.262 1 96.06 67 ASP B O 1
ATOM 2082 N N . VAL B 1 68 ? 9.867 7.234 -2.854 1 96.5 68 VAL B N 1
ATOM 2083 C CA . VAL B 1 68 ? 9.375 6.207 -1.941 1 96.5 68 VAL B CA 1
ATOM 2084 C C . VAL B 1 68 ? 8.227 5.438 -2.598 1 96.5 68 VAL B C 1
ATOM 2086 O O . VAL B 1 68 ? 8.109 4.227 -2.42 1 96.5 68 VAL B O 1
ATOM 2089 N N . THR B 1 69 ? 7.414 6.078 -3.363 1 97.94 69 THR B N 1
ATOM 2090 C CA . THR B 1 69 ? 6.289 5.438 -4.031 1 97.94 69 THR B CA 1
ATOM 2091 C C . THR B 1 69 ? 6.777 4.406 -5.047 1 97.94 69 THR B C 1
ATOM 2093 O O . THR B 1 69 ? 6.227 3.307 -5.141 1 97.94 69 THR B O 1
ATOM 2096 N N . ILE B 1 70 ? 7.773 4.777 -5.785 1 98.12 70 ILE B N 1
ATOM 2097 C CA . ILE B 1 70 ? 8.336 3.855 -6.766 1 98.12 70 ILE B CA 1
ATOM 2098 C C . ILE B 1 70 ? 8.906 2.631 -6.055 1 98.12 70 ILE B C 1
ATOM 2100 O O . ILE B 1 70 ? 8.672 1.495 -6.477 1 98.12 70 ILE B O 1
ATOM 2104 N N . ASP B 1 71 ? 9.602 2.867 -4.973 1 97.81 71 ASP B N 1
ATOM 2105 C CA . ASP B 1 71 ? 10.219 1.774 -4.223 1 97.81 71 ASP B CA 1
ATOM 2106 C C . ASP B 1 71 ? 9.156 0.83 -3.664 1 97.81 71 ASP B C 1
ATOM 2108 O O . ASP B 1 71 ? 9.25 -0.387 -3.836 1 97.81 71 ASP B O 1
ATOM 2112 N N . LEU B 1 72 ? 8.172 1.407 -3.045 1 98.38 72 LEU B N 1
ATOM 2113 C CA . LEU B 1 72 ? 7.117 0.608 -2.43 1 98.38 72 LEU B CA 1
ATOM 2114 C C . LEU B 1 72 ? 6.305 -0.131 -3.488 1 98.38 72 LEU B C 1
ATOM 2116 O O . LEU B 1 72 ? 5.949 -1.295 -3.301 1 98.38 72 LEU B O 1
ATOM 2120 N N . GLY B 1 73 ? 6.012 0.548 -4.562 1 98.38 73 GLY B N 1
ATOM 2121 C CA . GLY B 1 73 ? 5.27 -0.083 -5.641 1 98.38 73 GLY B CA 1
ATOM 2122 C C . GLY B 1 73 ? 6.016 -1.241 -6.281 1 98.38 73 GLY B C 1
ATOM 2123 O O . GLY B 1 73 ? 5.441 -2.314 -6.488 1 98.38 73 GLY B O 1
ATOM 2124 N N . ALA B 1 74 ? 7.238 -1.016 -6.609 1 98.19 74 ALA B N 1
ATOM 2125 C CA . ALA B 1 74 ? 8.047 -2.059 -7.23 1 98.19 74 ALA B CA 1
ATOM 2126 C C . ALA B 1 74 ? 8.172 -3.273 -6.316 1 98.19 74 ALA B C 1
ATOM 2128 O O . ALA B 1 74 ? 8.047 -4.414 -6.77 1 98.19 74 ALA B O 1
ATOM 2129 N N . ARG B 1 75 ? 8.398 -3.008 -5.059 1 98.12 75 ARG B N 1
ATOM 2130 C CA . ARG B 1 75 ? 8.539 -4.109 -4.113 1 98.12 75 ARG B CA 1
ATOM 2131 C C . ARG B 1 75 ? 7.215 -4.832 -3.916 1 98.12 75 ARG B C 1
ATOM 2133 O O . ARG B 1 75 ? 7.184 -6.055 -3.771 1 98.12 75 ARG B O 1
ATOM 2140 N N . ALA B 1 76 ? 6.137 -4.066 -3.887 1 98.56 76 ALA B N 1
ATOM 2141 C CA . ALA B 1 76 ? 4.824 -4.699 -3.775 1 98.56 76 ALA B CA 1
ATOM 2142 C C . ALA B 1 76 ? 4.574 -5.656 -4.934 1 98.56 76 ALA B C 1
ATOM 2144 O O . ALA B 1 76 ? 4.055 -6.758 -4.738 1 98.56 76 ALA B O 1
ATOM 2145 N N . MET B 1 77 ? 4.926 -5.227 -6.074 1 98.25 77 MET B N 1
ATOM 2146 C CA . MET B 1 77 ? 4.766 -6.066 -7.258 1 98.25 77 MET B CA 1
ATOM 2147 C C . MET B 1 77 ? 5.629 -7.32 -7.156 1 98.25 77 MET B C 1
ATOM 2149 O O . MET B 1 77 ? 5.168 -8.422 -7.449 1 98.25 77 MET B O 1
ATOM 2153 N N . LEU B 1 78 ? 6.816 -7.137 -6.715 1 98.38 78 LEU B N 1
ATOM 2154 C CA . LEU B 1 78 ? 7.715 -8.281 -6.625 1 98.38 78 LEU B CA 1
ATOM 2155 C C . LEU B 1 78 ? 7.27 -9.234 -5.523 1 98.38 78 LEU B C 1
ATOM 2157 O O . LEU B 1 78 ? 7.301 -10.453 -5.703 1 98.38 78 LEU B O 1
ATOM 2161 N N . TRP B 1 79 ? 6.855 -8.727 -4.387 1 98.38 79 TRP B N 1
ATOM 2162 C CA . TRP B 1 79 ? 6.32 -9.562 -3.312 1 98.38 79 TRP B CA 1
ATOM 2163 C C . TRP B 1 79 ? 5.141 -10.391 -3.803 1 98.38 79 TRP B C 1
ATOM 2165 O O . TRP B 1 79 ? 5.043 -11.586 -3.5 1 98.38 79 TRP B O 1
ATOM 2175 N N . SER B 1 80 ? 4.246 -9.711 -4.527 1 97.62 80 SER B N 1
ATOM 2176 C CA . SER B 1 80 ? 3.074 -10.398 -5.051 1 97.62 80 SER B CA 1
ATOM 2177 C C . SER B 1 80 ? 3.473 -11.531 -5.988 1 97.62 80 SER B C 1
ATOM 2179 O O . SER B 1 80 ? 2.803 -12.57 -6.039 1 97.62 80 SER B O 1
ATOM 2181 N N . LEU B 1 81 ? 4.539 -11.367 -6.672 1 96.19 81 LEU B N 1
ATOM 2182 C CA . LEU B 1 81 ? 4.996 -12.359 -7.633 1 96.19 81 LEU B CA 1
ATOM 2183 C C . LEU B 1 81 ? 5.648 -13.547 -6.922 1 96.19 81 LEU B C 1
ATOM 2185 O O . LEU B 1 81 ? 5.363 -14.703 -7.238 1 96.19 81 LEU B O 1
ATOM 2189 N N . VAL B 1 82 ? 6.488 -13.297 -5.941 1 96.12 82 VAL B N 1
ATOM 2190 C CA . VAL B 1 82 ? 7.305 -14.352 -5.359 1 96.12 82 VAL B CA 1
ATOM 2191 C C . VAL B 1 82 ? 6.523 -15.062 -4.254 1 96.12 82 VAL B C 1
ATOM 2193 O O . VAL B 1 82 ? 6.781 -16.234 -3.953 1 96.12 82 VAL B O 1
ATOM 2196 N N . TRP B 1 83 ? 5.695 -14.328 -3.607 1 96.5 83 TRP B N 1
ATOM 2197 C CA . TRP B 1 83 ? 4.914 -14.898 -2.514 1 96.5 83 TRP B CA 1
ATOM 2198 C C . TRP B 1 83 ? 3.461 -14.445 -2.592 1 96.5 83 TRP B C 1
ATOM 2200 O O . TRP B 1 83 ? 2.99 -13.688 -1.736 1 96.5 83 TRP B O 1
ATOM 2210 N N . PRO B 1 84 ? 2.701 -15.039 -3.494 1 95.38 84 PRO B N 1
ATOM 2211 C CA . PRO B 1 84 ? 1.337 -14.586 -3.777 1 95.38 84 PRO B CA 1
ATOM 2212 C C . PRO B 1 84 ? 0.443 -14.602 -2.539 1 95.38 84 PRO B C 1
ATOM 2214 O O . PRO B 1 84 ? -0.389 -13.703 -2.363 1 95.38 84 PRO B O 1
ATOM 2217 N N . ARG B 1 85 ? 0.659 -15.516 -1.654 1 93.88 85 ARG B N 1
ATOM 2218 C CA . ARG B 1 85 ? -0.232 -15.656 -0.508 1 93.88 85 ARG B CA 1
ATOM 2219 C C . ARG B 1 85 ? 0.049 -14.586 0.541 1 93.88 85 ARG B C 1
ATOM 2221 O O . ARG B 1 85 ? -0.871 -14.102 1.202 1 93.88 85 ARG B O 1
ATOM 2228 N N . PHE B 1 86 ? 1.324 -14.102 0.613 1 95.38 86 PHE B N 1
ATOM 2229 C CA . PHE B 1 86 ? 1.647 -13.25 1.75 1 95.38 86 PHE B CA 1
ATOM 2230 C C . PHE B 1 86 ? 2.236 -11.922 1.281 1 95.38 86 PHE B C 1
ATOM 2232 O O . PHE B 1 86 ? 2.42 -11 2.08 1 95.38 86 PHE B O 1
ATOM 2239 N N . GLY B 1 87 ? 2.502 -11.891 -0.012 1 97.06 87 GLY B N 1
ATOM 2240 C CA . GLY B 1 87 ? 3.125 -10.688 -0.544 1 97.06 87 GLY B CA 1
ATOM 2241 C C . GLY B 1 87 ? 2.305 -9.438 -0.302 1 97.06 87 GLY B C 1
ATOM 2242 O O . GLY B 1 87 ? 2.85 -8.391 0.047 1 97.06 87 GLY B O 1
ATOM 2243 N N . GLY B 1 88 ? 0.98 -9.57 -0.517 1 97.69 88 GLY B N 1
ATOM 2244 C CA . GLY B 1 88 ? 0.106 -8.43 -0.29 1 97.69 88 GLY B CA 1
ATOM 2245 C C . GLY B 1 88 ? 0.121 -7.941 1.146 1 97.69 88 GLY B C 1
ATOM 2246 O O . GLY B 1 88 ? -0.003 -6.742 1.401 1 97.69 88 GLY B O 1
ATOM 2247 N N . PHE B 1 89 ? 0.267 -8.859 2.066 1 97.94 89 PHE B N 1
ATOM 2248 C CA . PHE B 1 89 ? 0.31 -8.516 3.482 1 97.94 89 PHE B CA 1
ATOM 2249 C C . PHE B 1 89 ? 1.574 -7.73 3.809 1 97.94 89 PHE B C 1
ATOM 2251 O O . PHE B 1 89 ? 1.51 -6.68 4.449 1 97.94 89 PHE B O 1
ATOM 2258 N N . ILE B 1 90 ? 2.684 -8.211 3.355 1 98.06 90 ILE B N 1
ATOM 2259 C CA . ILE B 1 90 ? 3.971 -7.574 3.631 1 98.06 90 ILE B CA 1
ATOM 2260 C C . ILE B 1 90 ? 3.996 -6.172 3.027 1 98.06 90 ILE B C 1
ATOM 2262 O O . ILE B 1 90 ? 4.367 -5.207 3.701 1 98.06 90 ILE B O 1
ATOM 2266 N N . SER B 1 91 ? 3.6 -6.094 1.788 1 98.06 91 SER B N 1
ATOM 2267 C CA . SER B 1 91 ? 3.592 -4.797 1.118 1 98.06 91 SER B CA 1
ATOM 2268 C C . SER B 1 91 ? 2.656 -3.82 1.818 1 98.06 91 SER B C 1
ATOM 2270 O O . SER B 1 91 ? 2.938 -2.621 1.883 1 98.06 91 SER B O 1
ATOM 2272 N N . SER B 1 92 ? 1.559 -4.281 2.348 1 98.62 92 SER B N 1
ATOM 2273 C CA . SER B 1 92 ? 0.609 -3.414 3.035 1 98.62 92 SER B CA 1
ATOM 2274 C C . SER B 1 92 ? 1.212 -2.836 4.312 1 98.62 92 SER B C 1
ATOM 2276 O O . SER B 1 92 ? 0.979 -1.671 4.645 1 98.62 92 SER B O 1
ATOM 2278 N N . ILE B 1 93 ? 1.946 -3.648 5.004 1 98.5 93 ILE B N 1
ATOM 2279 C CA . ILE B 1 93 ? 2.609 -3.156 6.207 1 98.5 93 ILE B CA 1
ATOM 2280 C C . ILE B 1 93 ? 3.57 -2.027 5.84 1 98.5 93 ILE B C 1
ATOM 2282 O O . ILE B 1 93 ? 3.633 -1.008 6.531 1 98.5 93 ILE B O 1
ATOM 2286 N N . GLU B 1 94 ? 4.266 -2.217 4.793 1 98.5 94 GLU B N 1
ATOM 2287 C CA . GLU B 1 94 ? 5.207 -1.188 4.352 1 98.5 94 GLU B CA 1
ATOM 2288 C C . GLU B 1 94 ? 4.48 0.106 3.994 1 98.5 94 GLU B C 1
ATOM 2290 O O . GLU B 1 94 ? 4.918 1.193 4.375 1 98.5 94 GLU B O 1
ATOM 2295 N N . TRP B 1 95 ? 3.348 -0.027 3.309 1 98.69 95 TRP B N 1
ATOM 2296 C CA . TRP B 1 95 ? 2.578 1.144 2.9 1 98.69 95 TRP B CA 1
ATOM 2297 C C . TRP B 1 95 ? 2.008 1.87 4.113 1 98.69 95 TRP B C 1
ATOM 2299 O O . TRP B 1 95 ? 2.047 3.102 4.184 1 98.69 95 TRP B O 1
ATOM 2309 N N . VAL B 1 96 ? 1.5 1.121 5.086 1 98.69 96 VAL B N 1
ATOM 2310 C CA . VAL B 1 96 ? 0.928 1.724 6.285 1 98.69 96 VAL B CA 1
ATOM 2311 C C . VAL B 1 96 ? 2.02 2.445 7.074 1 98.69 96 VAL B C 1
ATOM 2313 O O . VAL B 1 96 ? 1.8 3.545 7.586 1 98.69 96 VAL B O 1
ATOM 2316 N N . GLY B 1 97 ? 3.129 1.766 7.203 1 98.38 97 GLY B N 1
ATOM 2317 C CA . GLY B 1 97 ? 4.246 2.4 7.887 1 98.38 97 GLY B CA 1
ATOM 2318 C C . GLY B 1 97 ? 4.645 3.729 7.27 1 98.38 97 GLY B C 1
ATOM 2319 O O . GLY B 1 97 ? 4.824 4.719 7.984 1 98.38 97 GLY B O 1
ATOM 2320 N N . PHE B 1 98 ? 4.758 3.729 5.969 1 98.31 98 PHE B N 1
ATOM 2321 C CA . PHE B 1 98 ? 5.121 4.969 5.293 1 98.31 98 PHE B CA 1
ATOM 2322 C C . PHE B 1 98 ? 4.012 6.004 5.422 1 98.31 98 PHE B C 1
ATOM 2324 O O . PHE B 1 98 ? 4.277 7.184 5.656 1 98.31 98 PHE B O 1
ATOM 2331 N N . LEU B 1 99 ? 2.766 5.551 5.227 1 98.31 99 LEU B N 1
ATOM 2332 C CA . LEU B 1 99 ? 1.613 6.438 5.336 1 98.31 99 LEU B CA 1
ATOM 2333 C C . LEU B 1 99 ? 1.63 7.191 6.66 1 98.31 99 LEU B C 1
ATOM 2335 O O . LEU B 1 99 ? 1.454 8.414 6.688 1 98.31 99 LEU B O 1
ATOM 2339 N N . CYS B 1 100 ? 1.87 6.527 7.727 1 97.88 100 CYS B N 1
ATOM 2340 C CA . CYS B 1 100 ? 1.85 7.109 9.062 1 97.88 100 CYS B CA 1
ATOM 2341 C C . CYS B 1 100 ? 3.02 8.07 9.258 1 97.88 100 CYS B C 1
ATOM 2343 O O . CYS B 1 100 ? 2.855 9.148 9.828 1 97.88 100 CYS B O 1
ATOM 2345 N N . ASN B 1 101 ? 4.141 7.629 8.773 1 96.81 101 ASN B N 1
ATOM 2346 C CA . ASN B 1 101 ? 5.309 8.5 8.867 1 96.81 101 ASN B CA 1
ATOM 2347 C C . ASN B 1 101 ? 5.152 9.742 7.992 1 96.81 101 ASN B C 1
ATOM 2349 O O . ASN B 1 101 ? 5.449 10.852 8.43 1 96.81 101 ASN B O 1
ATOM 2353 N N . TYR B 1 102 ? 4.664 9.531 6.812 1 96.94 102 TYR B N 1
ATOM 2354 C CA . TYR B 1 102 ? 4.492 10.609 5.844 1 96.94 102 TYR B CA 1
ATOM 2355 C C . TYR B 1 102 ? 3.449 11.609 6.32 1 96.94 102 TYR B C 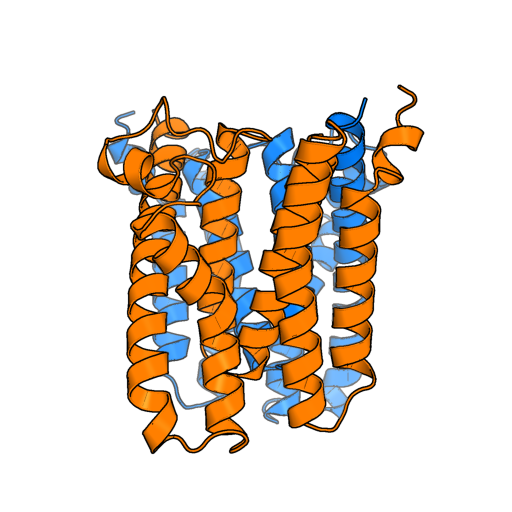1
ATOM 2357 O O . TYR B 1 102 ? 3.58 12.812 6.086 1 96.94 102 TYR B O 1
ATOM 2365 N N . LYS B 1 103 ? 2.422 11.125 6.914 1 96.62 103 LYS B N 1
ATOM 2366 C CA . LYS B 1 103 ? 1.401 12.008 7.465 1 96.62 103 LYS B CA 1
ATOM 2367 C C . LYS B 1 103 ? 1.997 12.953 8.508 1 96.62 103 LYS B C 1
ATOM 2369 O O . LYS B 1 103 ? 1.659 14.141 8.539 1 96.62 103 LYS B O 1
ATOM 2374 N N . GLU B 1 104 ? 2.912 12.445 9.312 1 94.81 104 GLU B N 1
ATOM 2375 C CA . GLU B 1 104 ? 3.471 13.211 10.422 1 94.81 104 GLU B CA 1
ATOM 2376 C C . GLU B 1 104 ? 4.609 14.117 9.953 1 94.81 104 GLU B C 1
ATOM 2378 O O . GLU B 1 104 ? 4.727 15.258 10.391 1 94.81 104 GLU B O 1
ATOM 2383 N N . ALA B 1 105 ? 5.41 13.625 9 1 94 105 ALA B N 1
ATOM 2384 C CA . ALA B 1 105 ? 6.672 14.32 8.766 1 94 105 ALA B CA 1
ATOM 2385 C C . ALA B 1 105 ? 6.734 14.867 7.336 1 94 105 ALA B C 1
ATOM 2387 O O . ALA B 1 105 ? 7.586 15.695 7.02 1 94 105 ALA B O 1
ATOM 2388 N N . GLY B 1 106 ? 5.895 14.367 6.434 1 92.25 106 GLY B N 1
ATOM 2389 C CA . GLY B 1 106 ? 5.934 14.805 5.047 1 92.25 106 GLY B CA 1
ATOM 2390 C C . GLY B 1 106 ? 7.258 14.508 4.367 1 92.25 106 GLY B C 1
ATOM 2391 O O . GLY B 1 106 ? 7.738 13.375 4.398 1 92.25 106 GLY B O 1
ATOM 2392 N N . LYS B 1 107 ? 7.852 15.602 3.826 1 86.75 107 LYS B N 1
ATOM 2393 C CA . LYS B 1 107 ? 9.094 15.43 3.08 1 86.75 107 LYS B CA 1
ATOM 2394 C C . LYS B 1 107 ? 10.258 15.102 4.016 1 86.75 107 LYS B C 1
ATOM 2396 O O . LYS B 1 107 ? 11.297 14.609 3.576 1 86.75 107 LYS B O 1
ATOM 2401 N N . ASP B 1 108 ? 10.102 15.391 5.305 1 89.25 108 ASP B N 1
ATOM 2402 C CA . ASP B 1 108 ? 11.148 15.148 6.289 1 89.25 108 ASP B CA 1
ATOM 2403 C C . ASP B 1 108 ? 10.938 13.812 7.004 1 89.25 108 ASP B C 1
ATOM 2405 O O . ASP B 1 108 ? 11.289 13.672 8.172 1 89.25 108 ASP B O 1
ATOM 2409 N N . TRP B 1 109 ? 10.375 12.906 6.297 1 86.75 109 TRP B N 1
ATOM 2410 C CA . TRP B 1 109 ? 10.008 11.633 6.902 1 86.75 109 TRP B CA 1
ATOM 2411 C C . TRP B 1 109 ? 11.242 10.883 7.395 1 86.75 109 TRP B C 1
ATOM 2413 O O . TRP B 1 109 ? 11.133 9.945 8.188 1 86.75 109 TRP B O 1
ATOM 2423 N N . LYS B 1 110 ? 12.469 11.297 7.047 1 87.44 110 LYS B N 1
ATOM 2424 C CA . LYS B 1 110 ? 13.695 10.641 7.492 1 87.44 110 LYS B CA 1
ATOM 2425 C C . LYS B 1 110 ? 14.352 11.414 8.641 1 87.44 110 LYS B C 1
ATOM 2427 O O . LYS B 1 110 ? 15.438 11.055 9.094 1 87.44 110 LYS B O 1
ATOM 2432 N N . SER B 1 111 ? 13.68 12.406 9.102 1 87.31 111 SER B N 1
ATOM 2433 C CA . SER B 1 111 ? 14.281 13.234 10.148 1 87.31 111 SER B CA 1
ATOM 2434 C C . SER B 1 111 ? 14.273 12.5 11.492 1 87.31 111 SER B C 1
ATOM 2436 O O . SER B 1 111 ? 13.211 12.148 12.008 1 87.31 111 SER B O 1
ATOM 2438 N N . PRO B 1 112 ? 15.344 12.203 12.133 1 83.38 112 PRO B N 1
ATOM 2439 C CA . PRO B 1 112 ? 15.438 11.414 13.359 1 83.38 112 PRO B CA 1
ATOM 2440 C C . PRO B 1 112 ? 15.258 12.258 14.625 1 83.38 112 PRO B C 1
ATOM 2442 O O . PRO B 1 112 ? 15.047 11.711 15.711 1 83.38 112 PRO B O 1
ATOM 2445 N N . ARG B 1 113 ? 15.141 13.516 14.648 1 82.62 113 ARG B N 1
ATOM 2446 C CA . ARG B 1 113 ? 15.273 14.406 15.797 1 82.62 113 ARG B CA 1
ATOM 2447 C C . ARG B 1 113 ? 14.141 14.18 16.797 1 82.62 113 ARG B C 1
ATOM 2449 O O . ARG B 1 113 ? 14.375 14.172 18 1 82.62 113 ARG B O 1
ATOM 2456 N N . ASP B 1 114 ? 13 13.852 16.422 1 87.75 114 ASP B N 1
ATOM 2457 C CA . ASP B 1 114 ? 11.859 13.797 17.312 1 87.75 114 ASP B CA 1
ATOM 2458 C C . ASP B 1 114 ? 11.508 12.352 17.672 1 87.75 114 ASP B C 1
ATOM 2460 O O . ASP B 1 114 ? 10.406 12.078 18.156 1 87.75 114 ASP B O 1
ATOM 2464 N N . HIS B 1 115 ? 12.578 11.453 17.547 1 95.12 115 HIS B N 1
ATOM 2465 C CA . HIS B 1 115 ? 12.289 10.039 17.766 1 95.12 115 HIS B CA 1
ATOM 2466 C C . HIS B 1 115 ? 13.25 9.438 18.781 1 95.12 115 HIS B C 1
ATOM 2468 O O . HIS B 1 115 ? 14.242 10.07 19.156 1 95.12 115 HIS B O 1
ATOM 2474 N N . PRO B 1 116 ? 12.914 8.305 19.422 1 96.62 116 PRO B N 1
ATOM 2475 C CA . PRO B 1 116 ? 13.812 7.652 20.375 1 96.62 116 PRO B CA 1
ATOM 2476 C C . PRO B 1 116 ? 15.164 7.273 19.766 1 96.62 116 PRO B C 1
ATOM 2478 O O . PRO B 1 116 ? 15.289 7.227 18.531 1 96.62 116 PRO B O 1
ATOM 2481 N N . ARG B 1 117 ? 16.109 6.938 20.562 1 96.38 117 ARG B N 1
ATOM 2482 C CA . ARG B 1 117 ? 17.5 6.734 20.156 1 96.38 117 ARG B CA 1
ATOM 2483 C C . ARG B 1 117 ? 17.609 5.621 19.109 1 96.38 117 ARG B C 1
ATOM 2485 O O . ARG B 1 117 ? 18.328 5.754 18.125 1 96.38 117 ARG B O 1
ATOM 2492 N N . TRP B 1 118 ? 16.938 4.539 19.328 1 96.5 118 TRP B N 1
ATOM 2493 C CA . TRP B 1 118 ? 17.109 3.406 18.422 1 96.5 118 TRP B CA 1
ATOM 2494 C C . TRP B 1 118 ? 16.594 3.74 17.031 1 96.5 118 TRP B C 1
ATOM 2496 O O . TRP B 1 118 ? 17.125 3.256 16.031 1 96.5 118 TRP B O 1
ATOM 2506 N N . ILE B 1 119 ? 15.594 4.535 16.906 1 97.56 119 ILE B N 1
ATOM 2507 C CA . ILE B 1 119 ? 15.109 5.004 15.609 1 97.56 119 ILE B CA 1
ATOM 2508 C C . ILE B 1 119 ? 16.109 6 15.016 1 97.56 119 ILE B C 1
ATOM 2510 O O . ILE B 1 119 ? 16.406 5.945 13.82 1 97.56 119 ILE B O 1
ATOM 2514 N N . ARG B 1 120 ? 16.594 6.863 15.836 1 96.69 120 ARG B N 1
ATOM 2515 C CA . ARG B 1 120 ? 17.531 7.883 15.391 1 96.69 120 ARG B CA 1
ATOM 2516 C C . ARG B 1 120 ? 18.781 7.246 14.797 1 96.69 120 ARG B C 1
ATOM 2518 O O . ARG B 1 120 ? 19.297 7.703 13.773 1 96.69 120 ARG B O 1
ATOM 2525 N N . VAL B 1 121 ? 19.203 6.207 15.461 1 96.38 121 VAL B N 1
ATOM 2526 C CA . VAL B 1 121 ? 20.422 5.523 15.008 1 96.38 121 VAL B CA 1
ATOM 2527 C C . VAL B 1 121 ? 20.172 4.898 13.633 1 96.38 121 VAL B C 1
ATOM 2529 O O . VAL B 1 121 ? 21.031 4.965 12.75 1 96.38 121 VAL B O 1
ATOM 2532 N N . ILE B 1 122 ? 19.047 4.355 13.414 1 96.94 122 ILE B N 1
ATOM 2533 C CA . ILE B 1 122 ? 18.719 3.67 12.172 1 96.94 122 ILE B CA 1
ATOM 2534 C C . ILE B 1 122 ? 18.547 4.691 11.047 1 96.94 122 ILE B C 1
ATOM 2536 O O . ILE B 1 122 ? 19.062 4.504 9.945 1 96.94 122 ILE B O 1
ATOM 2540 N N . LEU B 1 123 ? 17.891 5.777 11.32 1 95.19 123 LEU B N 1
ATOM 2541 C CA . LEU B 1 123 ? 17.547 6.766 10.297 1 95.19 123 LEU B CA 1
ATOM 25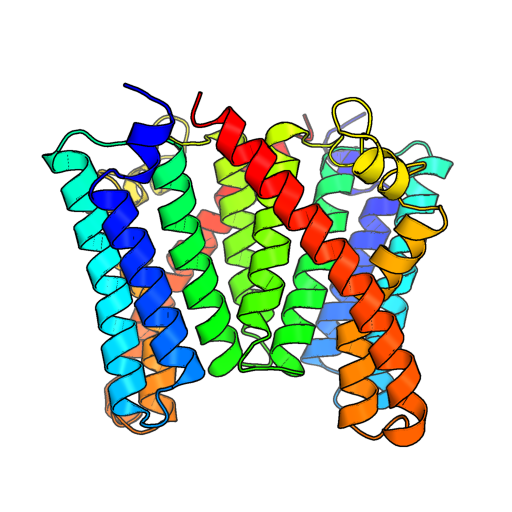42 C C . LEU B 1 123 ? 18.703 7.734 10.078 1 95.19 123 LEU B C 1
ATOM 2544 O O . LEU B 1 123 ? 18.719 8.484 9.102 1 95.19 123 LEU B O 1
ATOM 2548 N N . ALA B 1 124 ? 19.719 7.668 10.875 1 93.38 124 ALA B N 1
ATOM 2549 C CA . ALA B 1 124 ? 20.828 8.625 10.82 1 93.38 124 ALA B CA 1
ATOM 2550 C C . ALA B 1 124 ? 21.453 8.664 9.43 1 93.38 124 ALA B C 1
ATOM 2552 O O . ALA B 1 124 ? 21.594 7.633 8.773 1 93.38 124 ALA B O 1
ATOM 2553 N N . ASN B 1 125 ? 21.828 9.875 8.945 1 90.06 125 ASN B N 1
ATOM 2554 C CA . ASN B 1 125 ? 22.469 10.117 7.656 1 90.06 125 ASN B CA 1
ATOM 2555 C C . ASN B 1 125 ? 21.641 9.562 6.504 1 90.06 125 ASN B C 1
ATOM 2557 O O . ASN B 1 125 ? 22.188 9.047 5.531 1 90.06 125 ASN B O 1
ATOM 2561 N N . GLY B 1 126 ? 20.328 9.438 6.633 1 88.19 126 GLY B N 1
ATOM 2562 C CA . GLY B 1 126 ? 19.469 8.922 5.582 1 88.19 126 GLY B CA 1
ATOM 2563 C C . GLY B 1 126 ? 19.641 7.434 5.348 1 88.19 126 GLY B C 1
ATOM 2564 O O . GLY B 1 126 ? 19.703 6.988 4.199 1 88.19 126 GLY B O 1
ATOM 2565 N N . PHE B 1 127 ? 19.891 6.668 6.355 1 92.56 127 PHE B N 1
ATOM 2566 C CA . PHE B 1 127 ? 20.031 5.215 6.359 1 92.56 127 PHE B CA 1
ATOM 2567 C C . PHE B 1 127 ? 21.438 4.812 5.926 1 92.56 127 PHE B C 1
ATOM 2569 O O . PHE B 1 127 ? 21.719 3.625 5.754 1 92.56 127 PHE B O 1
ATOM 2576 N N . LYS B 1 128 ? 22.297 5.809 5.695 1 91.69 128 LYS B N 1
ATOM 2577 C CA . LYS B 1 128 ? 23.656 5.488 5.281 1 91.69 128 LYS B CA 1
ATOM 2578 C C . LYS B 1 128 ? 24.547 5.215 6.492 1 91.69 128 LYS B C 1
ATOM 2580 O O . LYS B 1 128 ? 25.531 5.922 6.715 1 91.69 128 LYS B O 1
ATOM 2585 N N . ASN B 1 129 ? 24.281 4.316 7.27 1 95 129 ASN B N 1
ATOM 2586 C CA . ASN B 1 129 ? 24.984 3.791 8.438 1 95 129 ASN B CA 1
ATOM 2587 C C . ASN B 1 129 ? 24.828 2.279 8.555 1 95 129 ASN B C 1
ATOM 2589 O O . ASN B 1 129 ? 24.219 1.646 7.691 1 95 129 ASN B O 1
ATOM 2593 N N . PHE B 1 130 ? 25.344 1.701 9.516 1 96.81 130 PHE B N 1
ATOM 2594 C CA . PHE B 1 130 ? 25.406 0.249 9.641 1 96.81 130 PHE B CA 1
ATOM 2595 C C . PHE B 1 130 ? 24 -0.336 9.727 1 96.81 130 PHE B C 1
ATOM 2597 O O . PHE B 1 130 ? 23.625 -1.195 8.922 1 96.81 130 PHE B O 1
ATOM 2604 N N . TRP B 1 131 ? 23.203 0.089 10.672 1 97 131 TRP B N 1
ATOM 2605 C CA . TRP B 1 131 ? 21.859 -0.449 10.906 1 97 131 TRP B CA 1
ATOM 2606 C C . TRP B 1 131 ? 20.906 -0.031 9.789 1 97 131 TRP B C 1
ATOM 2608 O O . TRP B 1 131 ? 20.078 -0.826 9.344 1 97 131 TRP B O 1
ATOM 2618 N N . GLY B 1 132 ? 21.031 1.179 9.312 1 96.94 132 GLY B N 1
ATOM 2619 C CA . GLY B 1 132 ? 20.25 1.645 8.188 1 96.94 132 GLY B CA 1
ATOM 2620 C C . GLY B 1 132 ? 20.516 0.875 6.91 1 96.94 132 GLY B C 1
ATOM 2621 O O . GLY B 1 132 ? 19.594 0.553 6.164 1 96.94 132 GLY B O 1
ATOM 2622 N N . GLY B 1 133 ? 21.781 0.607 6.699 1 96.94 133 GLY B N 1
ATOM 2623 C CA . GLY B 1 133 ? 22.156 -0.181 5.535 1 96.94 133 GLY B CA 1
ATOM 2624 C C . GLY B 1 133 ? 21.562 -1.582 5.555 1 96.94 133 GLY B C 1
ATOM 2625 O O . GLY B 1 133 ? 21.094 -2.072 4.531 1 96.94 133 GLY B O 1
ATOM 2626 N N . ILE B 1 134 ? 21.656 -2.188 6.699 1 98.12 134 ILE B N 1
ATOM 2627 C CA . ILE B 1 134 ? 21.109 -3.529 6.852 1 98.12 134 ILE B CA 1
ATOM 2628 C C . ILE B 1 134 ? 19.594 -3.504 6.586 1 98.12 134 ILE B C 1
ATOM 2630 O O . ILE B 1 134 ? 19.062 -4.379 5.898 1 98.12 134 ILE B O 1
ATOM 2634 N N . LEU B 1 135 ? 18.922 -2.549 7.129 1 98.19 135 LEU B N 1
ATOM 2635 C CA . LEU B 1 135 ? 17.484 -2.377 6.93 1 98.19 135 LEU B CA 1
ATOM 2636 C C . LEU B 1 135 ? 17.156 -2.221 5.445 1 98.19 135 LEU B C 1
ATOM 2638 O O . LEU B 1 135 ? 16.281 -2.904 4.926 1 98.19 135 LEU B O 1
ATOM 2642 N N . VAL B 1 136 ? 17.875 -1.361 4.75 1 96.69 136 VAL B N 1
ATOM 2643 C CA . VAL B 1 136 ? 17.625 -1.046 3.348 1 96.69 136 VAL B CA 1
ATOM 2644 C C . VAL B 1 136 ? 17.922 -2.268 2.48 1 96.69 136 VAL B C 1
ATOM 2646 O O . VAL B 1 136 ? 17.141 -2.602 1.583 1 96.69 136 VAL B O 1
ATOM 2649 N N . LEU B 1 137 ? 19.016 -2.932 2.781 1 96.88 137 LEU B N 1
ATOM 2650 C CA . LEU B 1 137 ? 19.359 -4.133 2.035 1 96.88 137 LEU B CA 1
ATOM 2651 C C . LEU B 1 137 ? 18.297 -5.211 2.203 1 96.88 137 LEU B C 1
ATOM 2653 O O . LEU B 1 137 ? 17.859 -5.82 1.221 1 96.88 137 LEU B O 1
ATOM 2657 N N . GLY B 1 138 ? 17.953 -5.426 3.447 1 97.94 138 GLY B N 1
ATOM 2658 C CA . GLY B 1 138 ? 16.922 -6.426 3.717 1 97.94 138 GLY B CA 1
ATOM 2659 C C . GLY B 1 138 ? 15.602 -6.121 3.047 1 97.94 138 GLY B C 1
ATOM 2660 O O . GLY B 1 138 ? 14.961 -7.016 2.496 1 97.94 138 GLY B O 1
ATOM 2661 N N . THR B 1 139 ? 15.242 -4.906 3.074 1 97.06 139 THR B N 1
ATOM 2662 C CA . THR B 1 139 ? 13.938 -4.496 2.561 1 97.06 139 THR B CA 1
ATOM 2663 C C . THR B 1 139 ? 13.914 -4.57 1.036 1 97.06 139 THR B C 1
ATOM 2665 O O . THR B 1 139 ? 12.953 -5.082 0.452 1 97.06 139 THR B O 1
ATOM 2668 N N . HIS B 1 140 ? 14.922 -4.148 0.352 1 96.94 140 HIS B N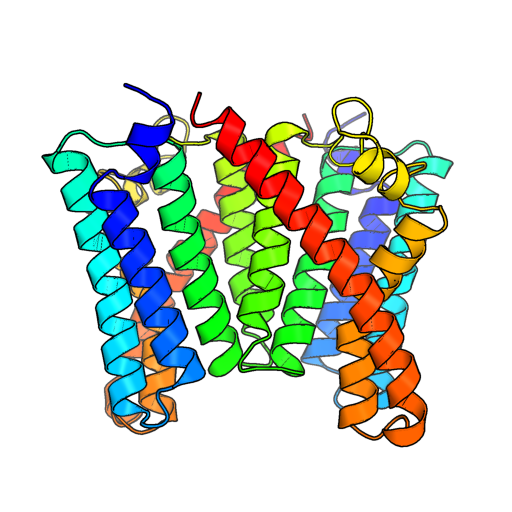 1
ATOM 2669 C CA . HIS B 1 140 ? 14.891 -4.027 -1.102 1 96.94 140 HIS B CA 1
ATOM 2670 C C . HIS B 1 140 ? 15.281 -5.344 -1.771 1 96.94 140 HIS B C 1
ATOM 2672 O O . HIS B 1 140 ? 14.773 -5.672 -2.846 1 96.94 140 HIS B O 1
ATOM 2678 N N . PHE B 1 141 ? 16.062 -6.16 -1.122 1 97.81 141 PHE B N 1
ATOM 2679 C CA . PHE B 1 141 ? 16.625 -7.277 -1.87 1 97.81 141 PHE B CA 1
ATOM 2680 C C . PHE B 1 141 ? 16.078 -8.602 -1.357 1 97.81 141 PHE B C 1
ATOM 2682 O O . PHE B 1 141 ? 16.328 -9.656 -1.953 1 97.81 141 PHE B O 1
ATOM 2689 N N . LEU B 1 142 ? 15.383 -8.547 -0.279 1 98.25 142 LEU B N 1
ATOM 2690 C CA . LEU B 1 142 ? 14.812 -9.797 0.209 1 98.25 142 LEU B CA 1
ATOM 2691 C C . LEU B 1 142 ? 13.898 -10.422 -0.844 1 98.25 142 LEU B C 1
ATOM 2693 O O . LEU B 1 142 ? 14.086 -11.586 -1.215 1 98.25 142 LEU B O 1
ATOM 2697 N N . PRO B 1 143 ? 12.875 -9.695 -1.375 1 98.12 143 PRO B N 1
ATOM 2698 C CA . PRO B 1 143 ? 12.023 -10.344 -2.383 1 98.12 143 PRO B CA 1
ATOM 2699 C C . PRO B 1 143 ? 12.797 -10.734 -3.639 1 98.12 143 PRO B C 1
ATOM 2701 O O . PRO B 1 143 ? 12.484 -11.75 -4.27 1 98.12 143 PRO B O 1
ATOM 2704 N N . LEU B 1 144 ? 13.766 -9.984 -3.979 1 98.12 144 LEU B N 1
ATOM 2705 C CA . LEU B 1 144 ? 14.594 -10.336 -5.125 1 98.12 144 LEU B CA 1
ATOM 2706 C C . LEU B 1 144 ? 15.406 -11.594 -4.844 1 98.12 144 LEU B C 1
ATOM 2708 O O . LEU B 1 144 ? 15.555 -12.453 -5.719 1 98.12 144 LEU B O 1
ATOM 2712 N N . GLY B 1 145 ? 15.969 -11.633 -3.652 1 98.06 145 GLY B N 1
ATOM 2713 C CA . GLY B 1 145 ? 16.688 -12.836 -3.266 1 98.06 145 GLY B CA 1
ATOM 2714 C C . GLY B 1 145 ? 15.844 -14.094 -3.332 1 98.06 145 GLY B C 1
ATOM 2715 O O . GLY B 1 145 ? 16.297 -15.133 -3.816 1 98.06 145 GLY B O 1
ATOM 2716 N N . ILE B 1 146 ? 14.688 -14 -2.867 1 97.5 146 ILE B N 1
ATOM 2717 C CA . ILE B 1 146 ? 13.766 -15.125 -2.918 1 97.5 146 ILE B CA 1
ATOM 2718 C C . ILE B 1 146 ? 13.461 -15.477 -4.371 1 97.5 146 ILE B C 1
ATOM 2720 O O . ILE B 1 146 ? 13.422 -16.656 -4.738 1 97.5 146 ILE B O 1
ATOM 2724 N N . PHE B 1 147 ? 13.227 -14.469 -5.168 1 97.56 147 PHE B N 1
ATOM 2725 C CA . PHE B 1 147 ? 12.945 -14.68 -6.586 1 97.56 147 PHE B CA 1
ATOM 2726 C C . PHE B 1 147 ? 14.078 -15.461 -7.25 1 97.56 147 PHE B C 1
ATOM 2728 O O . PHE B 1 147 ? 13.828 -16.453 -7.934 1 97.56 147 PHE B O 1
ATOM 2735 N N . VAL B 1 148 ? 15.281 -15.031 -7.02 1 97.88 148 VAL B N 1
ATOM 2736 C CA . VAL B 1 148 ? 16.453 -15.625 -7.648 1 97.88 148 VAL B CA 1
ATOM 2737 C C . VAL B 1 148 ? 16.625 -17.062 -7.188 1 97.88 148 VAL B C 1
ATOM 2739 O O . VAL B 1 148 ? 16.984 -17.938 -7.98 1 97.88 148 VAL B O 1
ATOM 2742 N N . ALA B 1 149 ? 16.391 -17.328 -5.953 1 97 149 ALA B N 1
ATOM 2743 C CA . ALA B 1 149 ? 16.484 -18.672 -5.402 1 97 149 ALA B CA 1
ATOM 2744 C C . ALA B 1 149 ? 15.391 -19.578 -5.957 1 97 149 ALA B C 1
ATOM 2746 O O . ALA B 1 149 ? 15.664 -20.719 -6.371 1 97 149 ALA B O 1
ATOM 2747 N N . GLU B 1 150 ? 14.203 -19.125 -5.977 1 95.69 150 GLU B N 1
ATOM 2748 C CA . GLU B 1 150 ? 13.055 -19.906 -6.406 1 95.69 150 GLU B CA 1
ATOM 2749 C C . GLU B 1 150 ? 13.133 -20.234 -7.895 1 95.69 150 GLU B C 1
ATOM 2751 O O . GLU B 1 150 ? 12.672 -21.297 -8.32 1 95.69 150 GLU B O 1
ATOM 2756 N N . ARG B 1 151 ? 13.688 -19.328 -8.656 1 96.31 151 ARG B N 1
ATOM 2757 C CA . ARG B 1 151 ? 13.742 -19.516 -10.102 1 96.31 151 ARG B CA 1
ATOM 2758 C C . ARG B 1 151 ? 14.992 -20.297 -10.5 1 96.31 151 ARG B C 1
ATOM 2760 O O . ARG B 1 151 ? 15.219 -20.562 -11.688 1 96.31 151 ARG B O 1
ATOM 2767 N N . GLY B 1 152 ? 15.852 -20.547 -9.5 1 96.12 152 GLY B N 1
ATOM 2768 C CA . GLY B 1 152 ? 17.016 -21.375 -9.734 1 96.12 152 GLY B CA 1
ATOM 2769 C C . GLY B 1 152 ? 18.156 -20.625 -10.422 1 96.12 152 GLY B C 1
ATOM 2770 O O . GLY B 1 152 ? 19.031 -21.25 -11.023 1 96.12 152 GLY B O 1
ATOM 2771 N N . ILE B 1 153 ? 18.047 -19.359 -10.453 1 96.44 153 ILE B N 1
ATOM 2772 C CA . ILE B 1 153 ? 19.141 -18.562 -11 1 96.44 153 ILE B CA 1
ATOM 2773 C C . ILE B 1 153 ? 20.406 -18.781 -10.172 1 96.44 153 ILE B C 1
ATOM 2775 O O . ILE B 1 153 ? 21.484 -19 -10.719 1 96.44 153 ILE B O 1
ATOM 2779 N N . VAL B 1 154 ? 20.219 -18.672 -8.859 1 94.25 154 VAL B N 1
ATOM 2780 C CA . VAL B 1 154 ? 21.234 -19.062 -7.887 1 94.25 154 VAL B CA 1
ATOM 2781 C C . VAL B 1 154 ? 20.688 -20.203 -7.012 1 94.25 154 VAL B C 1
ATOM 2783 O O . VAL B 1 154 ? 19.531 -20.156 -6.578 1 94.25 154 VAL B O 1
ATOM 2786 N N . GLY B 1 155 ? 21.469 -21.203 -6.801 1 93.5 155 GLY B N 1
ATOM 2787 C CA . GLY B 1 155 ? 21.016 -22.359 -6.035 1 93.5 155 GLY B CA 1
ATOM 2788 C C . GLY B 1 155 ? 20.562 -22 -4.629 1 93.5 155 GLY B C 1
ATOM 2789 O O . GLY B 1 155 ? 21.156 -21.125 -3.99 1 93.5 155 GLY B O 1
ATOM 2790 N N . TRP B 1 156 ? 19.516 -22.625 -4.051 1 93.38 156 TRP B N 1
ATOM 2791 C CA . TRP B 1 156 ? 18.922 -22.391 -2.74 1 93.38 156 TRP B CA 1
ATOM 2792 C C . TRP B 1 156 ? 19.953 -22.547 -1.632 1 93.38 156 TRP B C 1
ATOM 2794 O O . TRP B 1 156 ? 19.938 -21.812 -0.644 1 93.38 156 TRP B O 1
ATOM 2804 N N . GLU B 1 157 ? 20.812 -23.484 -1.803 1 95 157 GLU B N 1
ATOM 2805 C CA . GLU B 1 157 ? 21.797 -23.734 -0.755 1 95 157 GLU B CA 1
ATOM 2806 C C . GLU B 1 157 ? 22.719 -22.531 -0.552 1 95 157 GLU B C 1
ATOM 2808 O O . GLU B 1 157 ? 23.062 -22.188 0.582 1 95 157 GLU B O 1
ATOM 2813 N N . LEU B 1 158 ? 23.062 -21.969 -1.642 1 95.69 158 LEU B N 1
ATOM 2814 C CA . LEU B 1 158 ? 23.922 -20.797 -1.574 1 95.69 158 LEU B CA 1
ATOM 2815 C C . LEU B 1 158 ? 23.156 -19.578 -1.083 1 95.69 158 LEU B C 1
ATOM 2817 O O . LEU B 1 158 ? 23.703 -18.719 -0.384 1 95.69 158 LEU B O 1
ATOM 2821 N N . MET B 1 159 ? 21.875 -19.562 -1.347 1 97 159 MET B N 1
ATOM 2822 C CA . MET B 1 159 ? 21.062 -18.375 -1.079 1 97 159 MET B CA 1
ATOM 2823 C C . MET B 1 159 ? 20.516 -18.391 0.344 1 97 159 MET B C 1
ATOM 2825 O O . MET B 1 159 ? 20.125 -17.359 0.878 1 97 159 MET B O 1
ATOM 2829 N N . LYS B 1 160 ? 20.547 -19.484 0.993 1 96.75 160 LYS B N 1
ATOM 2830 C CA . LYS B 1 160 ? 19.922 -19.609 2.309 1 96.75 160 LYS B CA 1
ATOM 2831 C C . LYS B 1 160 ? 20.5 -18.609 3.297 1 96.75 160 LYS B C 1
ATOM 2833 O O . LYS B 1 160 ? 19.766 -17.844 3.928 1 96.75 160 LYS B O 1
ATOM 2838 N N . PRO B 1 161 ? 21.859 -18.594 3.43 1 97.56 161 PRO B N 1
ATOM 2839 C CA . PRO B 1 161 ? 22.391 -17.609 4.375 1 97.56 161 PRO B CA 1
ATOM 2840 C C . PRO B 1 161 ? 22.109 -16.172 3.949 1 97.56 161 PRO B C 1
ATOM 2842 O O . PRO B 1 161 ? 21.906 -15.305 4.797 1 97.56 161 PRO B O 1
ATOM 2845 N N . VAL B 1 162 ? 22.141 -15.938 2.664 1 97.94 162 VAL B N 1
ATOM 2846 C CA . VAL B 1 162 ? 21.875 -14.602 2.139 1 97.94 162 VAL B CA 1
ATOM 2847 C C . VAL B 1 162 ? 20.438 -14.203 2.479 1 97.94 162 VAL B C 1
ATOM 2849 O O . VAL B 1 162 ? 20.188 -13.102 2.988 1 97.94 162 VAL B O 1
ATOM 2852 N N . ILE B 1 163 ? 19.516 -15.055 2.293 1 98.06 163 ILE B N 1
ATOM 2853 C CA . ILE B 1 163 ? 18.094 -14.797 2.559 1 98.06 163 ILE B CA 1
ATOM 2854 C C . ILE B 1 163 ? 17.875 -14.625 4.059 1 98.06 163 ILE B C 1
ATOM 2856 O O . ILE B 1 163 ? 17.078 -13.781 4.484 1 98.06 163 ILE B O 1
ATOM 2860 N N . GLY B 1 164 ? 18.578 -15.445 4.816 1 98.38 164 GLY B N 1
ATOM 2861 C CA . GLY B 1 164 ? 18.516 -15.258 6.258 1 98.38 164 GLY B CA 1
ATOM 2862 C C . GLY B 1 164 ? 18.938 -13.867 6.699 1 98.38 164 GLY B C 1
ATOM 2863 O O . GLY B 1 164 ? 18.281 -13.242 7.52 1 98.38 164 GLY B O 1
ATOM 2864 N N . PHE B 1 165 ? 20.047 -13.43 6.133 1 98.38 165 PHE B N 1
ATOM 2865 C CA . PHE B 1 165 ? 20.547 -12.094 6.43 1 98.38 165 PHE B CA 1
ATOM 2866 C C . PHE B 1 165 ? 19.562 -11.031 5.98 1 98.38 165 PHE B C 1
ATOM 2868 O O . PHE B 1 165 ? 19.328 -10.047 6.691 1 98.38 165 PHE B O 1
ATOM 2875 N N . LEU B 1 166 ? 19 -11.211 4.848 1 98.44 166 LEU B N 1
ATOM 2876 C CA . LEU B 1 166 ? 18.047 -10.242 4.316 1 98.44 166 LEU B CA 1
ATOM 2877 C C . LEU B 1 166 ? 16.781 -10.203 5.168 1 98.44 166 LEU B C 1
ATOM 2879 O O . LEU B 1 166 ? 16.172 -9.141 5.348 1 98.44 166 LEU B O 1
ATOM 2883 N N . TRP B 1 167 ? 16.375 -11.32 5.738 1 98.44 167 TRP B N 1
ATOM 2884 C CA . TRP B 1 167 ? 15.242 -11.352 6.66 1 98.44 167 TRP B CA 1
ATOM 2885 C C . TRP B 1 167 ? 15.562 -10.578 7.938 1 98.44 167 TRP B C 1
ATOM 2887 O O . TRP B 1 167 ? 14.68 -9.945 8.523 1 98.44 167 TRP B O 1
ATOM 2897 N N . PHE B 1 168 ? 16.781 -10.742 8.312 1 98.62 168 PHE B N 1
ATOM 2898 C CA . PHE B 1 168 ? 17.188 -9.969 9.477 1 98.62 168 PHE B CA 1
ATOM 2899 C C . PHE B 1 168 ? 17.016 -8.477 9.234 1 98.62 168 PHE B C 1
ATOM 2901 O O . PHE B 1 168 ? 16.453 -7.766 10.07 1 98.62 168 PHE B O 1
ATOM 2908 N N . GLY B 1 169 ? 17.469 -7.996 8.141 1 98.62 169 GLY B N 1
ATOM 2909 C CA . GLY B 1 169 ? 17.266 -6.605 7.777 1 98.62 169 GLY B CA 1
ATOM 2910 C C . GLY B 1 169 ? 15.805 -6.223 7.668 1 98.62 169 GLY B C 1
ATOM 2911 O O . GLY B 1 169 ? 15.398 -5.152 8.125 1 98.62 169 GLY B O 1
ATOM 2912 N N . LYS B 1 170 ? 15.008 -7.078 7.086 1 98.5 170 LYS B N 1
ATOM 2913 C CA . LYS B 1 170 ? 13.578 -6.828 6.965 1 98.5 170 LYS B CA 1
ATOM 2914 C C . LYS B 1 170 ? 12.914 -6.77 8.336 1 98.5 170 LYS B C 1
ATOM 2916 O O . LYS B 1 170 ? 11.977 -6 8.547 1 98.5 170 LYS B O 1
ATOM 2921 N N . GLY B 1 171 ? 13.453 -7.613 9.219 1 98.56 171 GLY B N 1
ATOM 2922 C CA . GLY B 1 171 ? 12.953 -7.559 10.586 1 98.56 171 GLY B CA 1
ATOM 2923 C C . GLY B 1 171 ? 13.141 -6.195 11.234 1 98.56 171 GLY B C 1
ATOM 2924 O O . GLY B 1 171 ? 12.234 -5.695 11.906 1 98.56 171 GLY B O 1
ATOM 2925 N N . ILE B 1 172 ? 14.266 -5.621 11.039 1 98.44 172 ILE B N 1
ATOM 2926 C CA . ILE B 1 172 ? 14.531 -4.281 11.539 1 98.44 172 ILE B CA 1
ATOM 2927 C C . ILE B 1 172 ? 13.555 -3.285 10.922 1 98.44 172 ILE B C 1
ATOM 2929 O O . ILE B 1 172 ? 13.047 -2.395 11.602 1 98.44 172 ILE B O 1
ATOM 2933 N N . CYS B 1 173 ? 13.297 -3.438 9.672 1 98.25 173 CYS B N 1
ATOM 2934 C CA . CYS B 1 173 ? 12.352 -2.564 8.984 1 98.25 173 CYS B CA 1
ATOM 2935 C C . CYS B 1 173 ? 10.953 -2.699 9.586 1 98.25 173 CYS B C 1
ATOM 2937 O O . CYS B 1 173 ? 10.273 -1.698 9.812 1 98.25 173 CYS B O 1
ATOM 2939 N N . PHE B 1 174 ? 10.555 -3.949 9.883 1 98.38 174 PHE B N 1
ATOM 2940 C CA . PHE B 1 174 ? 9.25 -4.184 10.477 1 98.38 174 PHE B CA 1
ATOM 2941 C C . PHE B 1 174 ? 9.133 -3.473 11.82 1 98.38 174 PHE B C 1
ATOM 2943 O O . PHE B 1 174 ? 8.094 -2.896 12.141 1 98.38 174 PHE B O 1
ATOM 2950 N N . MET B 1 175 ? 10.156 -3.51 12.523 1 98.19 175 MET B N 1
ATOM 2951 C CA . MET B 1 175 ? 10.156 -2.863 13.836 1 98.19 175 MET B CA 1
ATOM 2952 C C . MET B 1 175 ? 10.039 -1.35 13.695 1 98.19 175 MET B C 1
ATOM 2954 O O . MET B 1 175 ? 9.305 -0.709 14.453 1 98.19 175 MET B O 1
ATOM 2958 N N . THR B 1 176 ? 10.766 -0.814 12.805 1 97.69 176 THR B N 1
ATOM 2959 C CA . THR B 1 176 ? 10.711 0.626 12.578 1 97.69 176 THR B CA 1
ATOM 2960 C C . THR B 1 176 ? 9.32 1.039 12.086 1 97.69 176 THR B C 1
ATOM 2962 O O . THR B 1 176 ? 8.789 2.064 12.516 1 97.69 176 THR B O 1
ATOM 2965 N N . GLU B 1 177 ? 8.773 0.273 11.195 1 97.81 177 GLU B N 1
ATOM 2966 C CA . GLU B 1 177 ? 7.434 0.545 10.695 1 97.81 177 GLU B CA 1
ATOM 2967 C C . GLU B 1 177 ? 6.402 0.49 11.82 1 97.81 177 GLU B C 1
ATOM 2969 O O . GLU B 1 177 ? 5.52 1.346 11.906 1 97.81 177 GLU B O 1
ATOM 2974 N N . ALA B 1 178 ? 6.539 -0.528 12.656 1 98.19 178 ALA B N 1
ATOM 2975 C CA . ALA B 1 178 ? 5.648 -0.646 13.805 1 98.19 178 ALA B CA 1
ATOM 2976 C C . ALA B 1 178 ? 5.742 0.585 14.703 1 98.19 178 ALA B C 1
ATOM 2978 O O . ALA B 1 178 ? 4.727 1.068 15.211 1 98.19 178 ALA B O 1
ATOM 2979 N N . TYR B 1 179 ? 6.895 1.049 14.898 1 97.81 179 TYR B N 1
ATOM 2980 C CA . TYR B 1 179 ? 7.094 2.248 15.703 1 97.81 179 TYR B CA 1
ATOM 2981 C C . TYR B 1 179 ? 6.355 3.438 15.102 1 97.81 179 TYR B C 1
ATOM 2983 O O . TYR B 1 179 ? 5.641 4.156 15.812 1 97.81 179 TYR B O 1
ATOM 2991 N N . PHE B 1 180 ? 6.492 3.691 13.797 1 97.19 180 PHE B N 1
ATOM 2992 C CA . PHE B 1 180 ? 5.895 4.863 13.172 1 97.19 180 PHE B CA 1
ATOM 2993 C C . PHE B 1 180 ? 4.375 4.754 13.148 1 97.19 180 PHE B C 1
ATOM 2995 O O . PHE B 1 180 ? 3.672 5.762 13.258 1 97.19 180 PHE B O 1
ATOM 3002 N N . ILE B 1 181 ? 3.887 3.557 13.016 1 97.81 181 ILE B N 1
ATOM 3003 C CA . ILE B 1 181 ? 2.447 3.34 13.094 1 97.81 181 ILE B CA 1
ATOM 3004 C C . ILE B 1 181 ? 1.949 3.697 14.492 1 97.81 181 ILE B C 1
ATOM 3006 O O . ILE B 1 181 ? 0.985 4.453 14.641 1 97.81 181 ILE B O 1
ATOM 3010 N N . GLY B 1 182 ? 2.645 3.172 15.492 1 96.69 182 GLY B N 1
ATOM 3011 C CA . GLY B 1 182 ? 2.279 3.498 16.859 1 96.69 182 GLY B CA 1
ATOM 3012 C C . GLY B 1 182 ? 2.385 4.98 17.172 1 96.69 182 GLY B C 1
ATOM 3013 O O . GLY B 1 182 ? 1.518 5.543 17.844 1 96.69 182 GLY B O 1
ATOM 3014 N N . TYR B 1 183 ? 3.42 5.566 16.656 1 95.75 183 TYR B N 1
ATOM 3015 C CA . TYR B 1 183 ? 3.643 6.996 16.859 1 95.75 183 TYR B CA 1
ATOM 3016 C C . TYR B 1 183 ? 2.484 7.809 16.297 1 95.75 183 TYR B C 1
ATOM 3018 O O . TYR B 1 183 ? 1.965 8.703 16.969 1 95.75 183 TYR B O 1
ATOM 3026 N N . HIS B 1 184 ? 2.062 7.508 15.102 1 96.44 184 HIS B N 1
ATOM 3027 C CA . HIS B 1 184 ? 0.969 8.234 14.461 1 96.44 184 HIS B CA 1
ATOM 3028 C C . HIS B 1 184 ? -0.353 7.973 15.172 1 96.44 184 HIS B C 1
ATOM 3030 O O . HIS B 1 184 ? -1.134 8.898 15.398 1 96.44 184 HIS B O 1
ATOM 3036 N N . VAL B 1 185 ? -0.595 6.746 15.539 1 95.75 185 VAL B N 1
ATOM 3037 C CA . VAL B 1 185 ? -1.832 6.367 16.219 1 95.75 185 VAL B CA 1
ATOM 3038 C C . VAL B 1 185 ? -1.951 7.117 17.531 1 95.75 185 VAL B C 1
ATOM 3040 O O . VAL B 1 185 ? -3.037 7.574 17.906 1 95.75 185 VAL B O 1
ATOM 3043 N N . ASN B 1 186 ? -0.853 7.262 18.234 1 94.12 186 ASN B N 1
ATOM 3044 C CA . ASN B 1 186 ? -0.855 8.008 19.484 1 94.12 186 ASN B CA 1
ATOM 3045 C C . ASN B 1 186 ? -1.173 9.484 19.266 1 94.12 186 ASN B C 1
ATOM 3047 O O . ASN B 1 186 ? -1.79 10.125 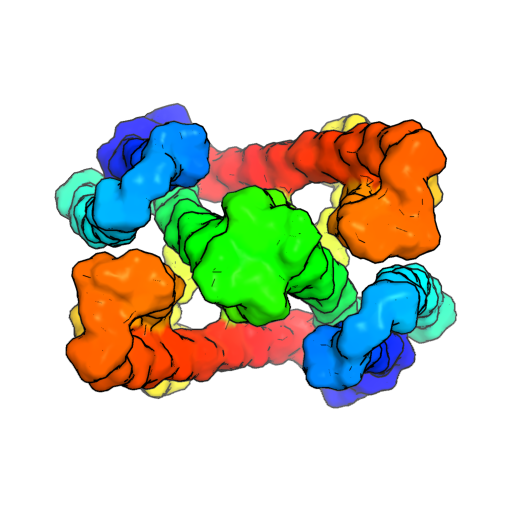20.109 1 94.12 186 ASN B O 1
ATOM 3051 N N . LYS B 1 187 ? -0.808 9.984 18.172 1 93.25 187 LYS B N 1
ATOM 3052 C CA . LYS B 1 187 ? -1.027 11.398 17.875 1 93.25 187 LYS B CA 1
ATOM 3053 C C . LYS B 1 187 ? -2.484 11.664 17.5 1 93.25 187 LYS B C 1
ATOM 3055 O O . LYS B 1 187 ? -3.025 12.727 17.812 1 93.25 187 LYS B O 1
ATOM 3060 N N . ILE B 1 188 ? -3.068 10.773 16.828 1 92.5 188 ILE B N 1
ATOM 3061 C CA . ILE B 1 188 ? -4.422 11.039 16.359 1 92.5 188 ILE B CA 1
ATOM 3062 C C . ILE B 1 188 ? -5.434 10.586 17.406 1 92.5 188 ILE B C 1
ATOM 3064 O O . ILE B 1 188 ? -6.637 10.828 17.266 1 92.5 188 ILE B O 1
ATOM 3068 N N . ASN B 1 189 ? -5.09 9.875 18.328 1 85.75 189 ASN B N 1
ATOM 3069 C CA . ASN B 1 189 ? -5.926 9.508 19.453 1 85.75 189 ASN B CA 1
ATOM 3070 C C . ASN B 1 189 ? -5.359 10.047 20.766 1 85.75 189 ASN B C 1
ATOM 3072 O O . ASN B 1 189 ? -4.879 9.273 21.609 1 85.75 189 ASN B O 1
ATOM 3076 N N . PRO B 1 190 ? -5.473 11.469 21.031 1 66.81 190 PRO B N 1
ATOM 3077 C CA . PRO B 1 190 ? -4.824 12.031 22.219 1 66.81 190 PRO B CA 1
ATOM 3078 C C . PRO B 1 190 ? -5.535 11.656 23.516 1 66.81 190 PRO B C 1
ATOM 3080 O O . PRO B 1 190 ? -6.75 11.445 23.516 1 66.81 190 PRO B O 1
#

Organism: Ixodes scapularis (NCBI:txid6945)

Sequence (380 aa):
MSRLGVFFYVPNVIGYLRMVIIAADWLLVKDDVWFAVLFFVSVLLDGVDGWAARHFRQVSAFGALLDVTIDLGARAMLWSLVWPRFGGFISSIEWVGFLCNYKEAGKDWKSPRDHPRWIRVILANGFKNFWGGILVLGTHFLPLGIFVAERGIVGWELMKPVIGFLWFGKGICFMTEAYFIGYHVNKINPMSRLGVFFYVPNVIGYLRMVIIAADWLLVKDDVWFAVLFFVSVLLDGVDGWAARHFRQVSAFGALLDVTIDLGARAMLWSLVWPRFGGFISSIEWVGFLCNYKEAGKDWKSPRDHPRWIRVILANGFKNFWGGILVLGTHFLPLGIFVAERGIVGWELMKPVIGFLWFGKGICFMTEAYFIGYHVNKINP

pLDDT: mean 95.1, std 6.35, range [47.78, 98.69]

Solvent-accessible surface area (backbone atoms only — not comparable to full-atom values): 18954 Å² total; per-residue (Å²): 126,62,50,72,49,59,70,64,30,66,28,39,46,46,48,51,49,33,52,50,51,50,50,44,37,71,76,68,50,80,52,66,67,60,34,52,49,50,52,50,50,38,55,54,46,52,56,49,24,53,48,42,14,62,75,69,68,57,75,48,46,55,48,50,52,52,52,53,50,52,52,53,29,54,48,17,23,44,24,2,52,66,33,26,80,50,14,15,48,55,37,36,52,53,49,50,16,46,42,30,32,34,58,75,41,45,73,49,53,59,62,35,84,92,51,60,67,74,54,23,58,30,30,36,79,75,24,71,42,73,62,15,39,40,24,51,48,8,58,68,40,32,54,51,48,50,41,36,29,74,72,55,76,41,56,51,80,74,38,46,65,55,47,52,53,18,47,52,12,30,48,53,42,52,52,54,30,51,48,31,36,52,54,39,51,50,63,57,44,100,128,60,52,73,50,58,70,64,28,67,28,38,46,45,48,52,49,33,52,49,50,52,51,45,37,70,74,68,49,80,53,66,67,59,34,52,48,50,51,50,49,38,56,53,48,52,57,49,24,54,50,42,14,61,74,68,66,56,74,47,47,55,48,50,49,50,52,53,50,52,53,53,30,54,48,17,22,44,24,2,54,68,34,26,81,50,13,14,48,55,37,37,52,54,49,49,19,46,42,30,33,35,57,76,40,47,72,49,54,60,62,36,84,90,51,60,66,75,54,24,60,31,31,36,80,76,26,71,41,74,61,16,40,40,22,51,49,9,57,68,40,30,54,52,47,51,41,36,30,76,72,55,76,43,55,51,81,72,37,47,64,54,47,53,52,18,47,50,13,31,48,51,42,50,52,53,29,50,48,31,38,51,54,39,52,50,65,57,44,100

Foldseek 3Di:
DPPVVLCPQPLNVLLVVLVVLLVCLVPPDDDLVVSLVSLVVSLVSLVVSVVSCVVVVSQDLVSLVSSVVSQLVSQLVLLCVLPVVCSVVLSVLVVLLVVLLCVVQRSCSLPCVVDDDVSCQCSPPNNPDDLSVLLSQLSRCLSSLSSCCVVPVDDCVVSVVVNVSSVVSVVSVSVSSVVSNVVSVVVVVD/DPPVVLCPQPLNVLLVVLVVLLVCLVPPDDDLVVSLVSLVVSLVSLVVSVVSCVVVVSQDLVSLVSSVVSQLVSQLVLLCVLPVVCSVVLSVLVVLLVVLLCVVQRSCSLPCPVDDDVSCQCSPPNLPDDLSVLLSQLSRCLSSLSSCCVVPVDDCVVSVVVNVSSVVSVVSVSVSSVVSNVVSVVVVVD

InterPro domains:
  IPR000462 CDP-alcohol phosphatidyltransferase [PF01066] (9-73)
  IPR043130 CDP-alcohol p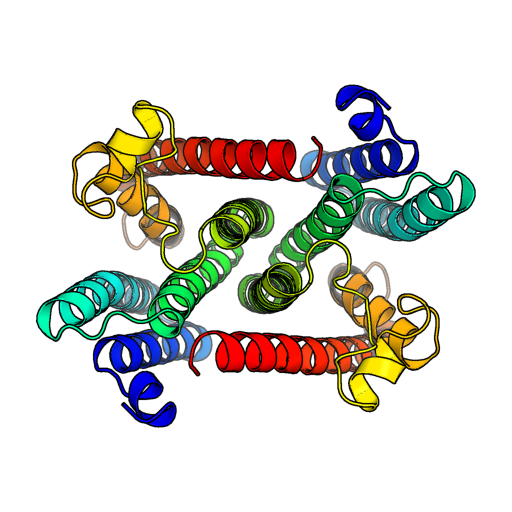hosphatidyltransferase, transmembrane domain [G3DSA:1.20.120.1760] (3-124)
  IPR048254 CDP-alcohol phosphatidyltransferase, conserved site [PS00379] (49-71)

Radius of gyration: 20.88 Å; Cα contacts (8 Å, |Δi|>4): 490; chains: 2; bounding box: 51×53×50 Å